Protein AF-A0A8H6SGD3-F1 (afdb_monomer_lite)

pLDDT: mean 76.63, std 15.46, range [36.97, 95.44]

Sequence (194 aa):
MSAATQRLQLLPWNEKLTLPYMRAHQPWTNLPEEYFLCSGQSPYLPDFVYGFPIRFAETDDPDHLLDHLKAMQKKIPHPDFSDPDKYGAVAAICAYIYSQVEIEGGIPEFVPTTVDADMDILSVVCIHSSHAAQSPEQPLWVQDVVEIAKEILGELGWTDVPEPKWYIGSSTLACKGNEDYNVPPVSGPPPYLY

Structure (mmCIF, N/CA/C/O backbone):
data_AF-A0A8H6SGD3-F1
#
_entry.id   AF-A0A8H6SGD3-F1
#
loop_
_atom_site.group_PDB
_atom_site.id
_atom_site.type_symbol
_atom_site.label_atom_id
_atom_site.label_alt_id
_atom_site.label_comp_id
_atom_site.label_asym_id
_atom_site.label_entity_id
_atom_site.label_seq_id
_atom_site.pdbx_PDB_ins_code
_atom_site.Cartn_x
_atom_site.Cartn_y
_atom_site.Cartn_z
_atom_site.occupancy
_atom_site.B_iso_or_equiv
_atom_site.auth_seq_id
_atom_site.auth_comp_id
_atom_site.auth_asym_id
_atom_site.auth_atom_id
_atom_site.pdbx_PDB_model_num
ATOM 1 N N . MET A 1 1 ? 40.570 -2.801 -13.740 1.00 43.06 1 MET A N 1
ATOM 2 C CA . MET A 1 1 ? 39.173 -3.000 -14.180 1.00 43.06 1 MET A CA 1
ATOM 3 C C . MET A 1 1 ? 38.535 -3.998 -13.236 1.00 43.06 1 MET A C 1
ATOM 5 O O . MET A 1 1 ? 39.057 -5.100 -13.133 1.00 43.06 1 MET A O 1
ATOM 9 N N . SER A 1 2 ? 37.520 -3.596 -12.468 1.00 40.19 2 SER A N 1
ATOM 10 C CA . SER A 1 2 ? 36.879 -4.503 -11.510 1.00 40.19 2 SER A CA 1
ATOM 11 C C . SER A 1 2 ? 35.904 -5.432 -12.240 1.00 40.19 2 SER A C 1
ATOM 13 O O . SER A 1 2 ? 35.368 -5.082 -13.293 1.00 40.19 2 SER A O 1
ATOM 15 N N . ALA A 1 3 ? 35.654 -6.613 -11.676 1.00 40.44 3 ALA A N 1
ATOM 16 C CA . ALA A 1 3 ? 34.687 -7.578 -12.202 1.00 40.44 3 ALA A CA 1
ATOM 17 C C . ALA A 1 3 ? 33.256 -7.004 -12.339 1.00 40.44 3 ALA A C 1
ATOM 19 O O . ALA A 1 3 ? 32.447 -7.550 -13.085 1.00 40.44 3 ALA A O 1
ATOM 20 N N . ALA A 1 4 ? 32.955 -5.878 -11.678 1.00 42.78 4 ALA A N 1
ATOM 21 C CA . ALA A 1 4 ? 31.686 -5.170 -11.817 1.00 42.78 4 ALA A CA 1
ATOM 22 C C . ALA A 1 4 ? 31.529 -4.508 -13.199 1.00 42.78 4 ALA A C 1
ATOM 24 O O . ALA A 1 4 ? 30.441 -4.517 -13.763 1.00 42.78 4 ALA A O 1
ATOM 25 N N . THR A 1 5 ? 32.616 -4.010 -13.803 1.00 41.19 5 THR A N 1
ATOM 26 C CA . THR A 1 5 ? 32.563 -3.350 -15.122 1.00 41.19 5 THR A CA 1
ATOM 27 C C . THR A 1 5 ? 32.344 -4.346 -16.269 1.00 41.19 5 THR A C 1
ATOM 29 O O . THR A 1 5 ? 31.780 -3.986 -17.295 1.00 41.19 5 THR A O 1
ATOM 32 N N . GLN A 1 6 ? 32.737 -5.613 -16.099 1.00 43.62 6 GLN A N 1
ATOM 33 C CA . GLN A 1 6 ? 32.551 -6.660 -17.115 1.00 43.62 6 GLN A CA 1
ATOM 34 C C . GLN A 1 6 ? 31.160 -7.314 -17.097 1.00 43.62 6 GLN A C 1
ATOM 36 O O . GLN A 1 6 ? 30.800 -7.973 -18.067 1.00 43.62 6 GLN A O 1
ATOM 41 N N . ARG A 1 7 ? 30.352 -7.113 -16.045 1.00 46.78 7 ARG A N 1
ATOM 42 C CA . ARG A 1 7 ? 28.959 -7.602 -15.992 1.00 46.78 7 ARG A CA 1
ATOM 43 C C . ARG A 1 7 ? 27.950 -6.684 -16.693 1.00 46.78 7 ARG A C 1
ATOM 45 O O . ARG A 1 7 ? 26.819 -7.096 -16.910 1.00 46.78 7 ARG A O 1
ATOM 52 N N . LEU A 1 8 ? 28.355 -5.475 -17.081 1.00 45.78 8 LEU A N 1
ATOM 53 C CA . LEU A 1 8 ? 27.456 -4.442 -17.612 1.00 45.78 8 LEU A CA 1
ATOM 54 C C . LEU A 1 8 ? 27.168 -4.538 -19.121 1.00 45.78 8 LEU A C 1
ATOM 56 O O . LEU A 1 8 ? 26.406 -3.730 -19.635 1.00 45.78 8 LEU A O 1
ATOM 60 N N . GLN A 1 9 ? 27.746 -5.499 -19.852 1.00 47.19 9 GLN A N 1
ATOM 61 C CA . GLN A 1 9 ? 27.566 -5.569 -21.312 1.00 47.19 9 GLN A CA 1
ATOM 62 C C . GLN A 1 9 ? 26.363 -6.389 -21.805 1.00 47.19 9 GLN A C 1
ATOM 64 O O . GLN A 1 9 ? 26.115 -6.374 -23.005 1.00 47.19 9 GLN A O 1
ATOM 69 N N . LEU A 1 10 ? 25.598 -7.073 -20.949 1.00 52.81 10 LEU A N 1
ATOM 70 C CA . LEU A 1 10 ? 24.471 -7.912 -21.390 1.00 52.81 10 LEU A CA 1
ATOM 71 C C . LEU A 1 10 ? 23.400 -8.065 -20.296 1.00 52.81 10 LEU A C 1
ATOM 73 O O . LEU A 1 10 ? 23.107 -9.185 -19.883 1.00 52.81 10 LEU A O 1
ATOM 77 N N . LEU A 1 11 ? 22.807 -6.973 -19.805 1.00 54.69 11 LEU A N 1
ATOM 78 C CA . LEU A 1 11 ? 21.494 -7.136 -19.175 1.00 54.69 11 LEU A CA 1
ATOM 79 C C . LEU A 1 11 ? 20.476 -7.295 -20.314 1.00 54.69 11 LEU A C 1
ATOM 81 O O . LEU A 1 11 ? 20.404 -6.415 -21.176 1.00 54.69 11 LEU A O 1
ATOM 85 N N . PRO A 1 12 ? 19.784 -8.445 -20.417 1.00 56.28 12 PRO A N 1
ATOM 86 C CA . PRO A 1 12 ? 18.814 -8.655 -21.477 1.00 56.28 12 PRO A CA 1
ATOM 87 C C . PRO A 1 12 ? 17.684 -7.633 -21.349 1.00 56.28 12 PRO A C 1
ATOM 89 O O . PRO A 1 12 ? 17.303 -7.240 -20.248 1.00 56.28 12 PRO A O 1
ATOM 92 N N . TRP A 1 13 ? 17.150 -7.225 -22.497 1.00 64.25 13 TRP A N 1
ATOM 93 C CA . TRP A 1 13 ? 15.901 -6.477 -22.577 1.00 64.25 13 TRP A CA 1
ATOM 94 C C . TRP A 1 13 ? 14.825 -7.138 -21.706 1.00 64.25 13 TRP A C 1
ATOM 96 O O . TRP A 1 13 ? 14.563 -8.332 -21.876 1.00 64.25 13 TRP A O 1
ATOM 106 N N . ASN A 1 14 ? 14.198 -6.380 -20.802 1.00 72.06 14 ASN A N 1
ATOM 107 C CA . ASN A 1 14 ? 13.180 -6.898 -19.899 1.00 72.06 14 ASN A CA 1
ATOM 108 C C . ASN A 1 14 ? 11.812 -6.286 -20.206 1.00 72.06 14 ASN A C 1
ATOM 110 O O . ASN A 1 14 ? 11.444 -5.218 -19.720 1.00 72.06 14 ASN A O 1
ATOM 114 N N . GLU A 1 15 ? 10.990 -7.009 -20.961 1.00 77.69 15 GLU A N 1
ATOM 115 C CA . GLU A 1 15 ? 9.622 -6.574 -21.274 1.00 77.69 15 GLU A CA 1
ATOM 116 C C . GLU A 1 15 ? 8.782 -6.231 -20.028 1.00 77.69 15 GLU A C 1
ATOM 118 O O . GLU A 1 15 ? 7.841 -5.439 -20.126 1.00 77.69 15 GLU A O 1
ATOM 123 N N . LYS A 1 16 ? 9.177 -6.736 -18.845 1.00 82.69 16 LYS A N 1
ATOM 124 C CA . LYS A 1 16 ? 8.528 -6.463 -17.559 1.00 82.69 16 LYS A CA 1
ATOM 125 C C . LYS A 1 16 ? 8.599 -5.009 -17.100 1.00 82.69 16 LYS A C 1
ATOM 127 O O . LYS A 1 16 ? 7.805 -4.629 -16.247 1.00 82.69 16 LYS A O 1
ATOM 132 N N . LEU A 1 17 ? 9.522 -4.216 -17.646 1.00 83.38 17 LEU A N 1
ATOM 133 C CA . LEU A 1 17 ? 9.675 -2.790 -17.340 1.00 83.38 17 LEU A CA 1
ATOM 134 C C . LEU A 1 17 ? 9.025 -1.881 -18.391 1.00 83.38 17 LEU A C 1
ATOM 136 O O . LEU A 1 17 ? 9.296 -0.687 -18.427 1.00 83.38 17 LEU A O 1
ATOM 140 N N . THR A 1 18 ? 8.144 -2.412 -19.240 1.00 87.25 18 THR A N 1
ATOM 141 C CA . THR A 1 18 ? 7.274 -1.576 -20.079 1.00 87.25 18 THR A CA 1
ATOM 142 C C . THR A 1 18 ? 5.978 -1.263 -19.334 1.00 87.25 18 THR A C 1
ATOM 144 O O . THR A 1 18 ? 5.399 -2.139 -18.692 1.00 87.25 18 THR A O 1
ATOM 147 N N . LEU A 1 19 ? 5.478 -0.028 -19.419 1.00 86.25 19 LEU A N 1
ATOM 148 C CA . LEU A 1 19 ? 4.242 0.381 -18.744 1.00 86.25 19 LEU A CA 1
ATOM 149 C C . LEU A 1 19 ? 3.029 -0.502 -19.091 1.00 86.25 19 LEU A C 1
ATOM 151 O O . LEU A 1 19 ? 2.295 -0.857 -18.168 1.00 86.25 19 LEU A O 1
ATOM 155 N N . PRO A 1 20 ? 2.814 -0.925 -20.355 1.00 88.38 20 PRO A N 1
ATOM 156 C CA . PRO A 1 20 ? 1.731 -1.848 -20.689 1.00 88.38 20 PRO A CA 1
ATOM 157 C C . PRO A 1 20 ? 1.874 -3.204 -19.996 1.00 88.38 20 PRO A C 1
ATOM 159 O O . PRO A 1 20 ? 0.892 -3.722 -19.467 1.00 88.38 20 PRO A O 1
ATOM 162 N N . TYR A 1 21 ? 3.089 -3.764 -19.956 1.00 88.81 21 TYR A N 1
ATOM 163 C CA . TYR A 1 21 ? 3.329 -5.007 -19.232 1.00 88.81 21 TYR A CA 1
ATOM 164 C C . TYR A 1 21 ? 3.073 -4.808 -17.741 1.00 88.81 21 TYR A C 1
ATOM 166 O O . TYR A 1 21 ? 2.391 -5.626 -17.128 1.00 88.81 21 TYR A O 1
ATOM 174 N N . MET A 1 22 ? 3.592 -3.721 -17.163 1.00 88.06 22 MET A N 1
ATOM 175 C CA . MET A 1 22 ? 3.436 -3.437 -15.745 1.00 88.06 22 MET A CA 1
ATOM 176 C C . MET A 1 22 ? 1.950 -3.367 -15.370 1.00 88.06 22 MET A C 1
ATOM 178 O O . MET A 1 22 ? 1.496 -4.086 -14.482 1.00 88.06 22 MET A O 1
ATOM 182 N N . ARG A 1 23 ? 1.156 -2.583 -16.105 1.00 87.00 23 ARG A N 1
ATOM 183 C CA . ARG A 1 23 ? -0.287 -2.466 -15.848 1.00 87.00 23 ARG A CA 1
ATOM 184 C C . ARG A 1 23 ? -1.014 -3.807 -15.920 1.00 87.00 23 ARG A C 1
ATOM 186 O O . ARG A 1 23 ? -1.861 -4.080 -15.080 1.00 87.00 23 ARG A O 1
ATOM 193 N N . ALA A 1 24 ? -0.654 -4.653 -16.884 1.00 86.56 24 ALA A N 1
ATOM 194 C CA . ALA A 1 24 ? -1.294 -5.950 -17.087 1.00 86.56 24 ALA A CA 1
ATOM 195 C C . ALA A 1 24 ? -0.918 -7.018 -16.040 1.00 86.56 24 ALA A C 1
ATOM 197 O O . ALA A 1 24 ? -1.605 -8.033 -15.950 1.00 86.56 24 ALA A O 1
ATOM 198 N N . HIS A 1 25 ? 0.167 -6.827 -15.281 1.00 88.12 25 HIS A N 1
ATOM 199 C CA . HIS A 1 25 ? 0.713 -7.860 -14.389 1.00 88.12 25 HIS A CA 1
ATOM 200 C C . HIS A 1 25 ? 0.809 -7.445 -12.915 1.00 88.12 25 HIS A C 1
ATOM 202 O O . HIS A 1 25 ? 1.240 -8.259 -12.097 1.00 88.12 25 HIS A O 1
ATOM 208 N N . GLN A 1 26 ? 0.414 -6.221 -12.555 1.00 87.25 26 GLN A N 1
ATOM 209 C CA . GLN A 1 26 ? 0.243 -5.851 -11.150 1.00 87.25 26 GLN A CA 1
ATOM 210 C C . GLN A 1 26 ? -0.974 -6.572 -10.534 1.00 87.25 26 GLN A C 1
ATOM 212 O O . GLN A 1 26 ? -1.974 -6.777 -11.222 1.00 87.25 26 GLN A O 1
ATOM 217 N N . PRO A 1 27 ? -0.943 -6.929 -9.238 1.00 90.62 27 PRO A N 1
ATOM 218 C CA . PRO A 1 27 ? 0.144 -6.691 -8.292 1.00 90.62 27 PRO A CA 1
ATOM 219 C C . PRO A 1 27 ? 1.229 -7.777 -8.309 1.00 90.62 27 PRO A C 1
ATOM 221 O O . PRO A 1 27 ? 0.949 -8.953 -8.541 1.00 90.62 27 PRO A O 1
ATOM 224 N N . TRP A 1 28 ? 2.465 -7.409 -7.963 1.00 89.75 28 TRP A N 1
ATOM 225 C CA . TRP A 1 28 ? 3.588 -8.351 -7.903 1.00 89.75 28 TRP A CA 1
ATOM 226 C C . TRP A 1 28 ? 3.894 -8.820 -6.493 1.00 89.75 28 TRP A C 1
ATOM 228 O O . TRP A 1 28 ? 3.872 -8.058 -5.532 1.00 89.75 28 TRP A O 1
ATOM 238 N N . THR A 1 29 ? 4.281 -10.088 -6.375 1.00 89.50 29 THR A N 1
ATOM 239 C CA . THR A 1 29 ? 4.890 -10.579 -5.132 1.00 89.50 29 THR A CA 1
ATOM 240 C C . THR A 1 29 ? 6.299 -10.017 -4.964 1.00 89.50 29 THR A C 1
ATOM 242 O O . THR A 1 29 ? 6.638 -9.555 -3.885 1.00 89.50 29 THR A O 1
ATOM 245 N N . ASN A 1 30 ? 7.081 -9.990 -6.044 1.00 86.88 30 ASN A N 1
ATOM 246 C CA . ASN A 1 30 ? 8.430 -9.434 -6.082 1.00 86.88 30 ASN A CA 1
ATOM 247 C C . ASN A 1 30 ? 8.574 -8.583 -7.343 1.00 86.88 30 ASN A C 1
ATOM 249 O O . ASN A 1 30 ? 8.081 -8.984 -8.402 1.00 86.88 30 ASN A O 1
ATOM 253 N N . LEU A 1 31 ? 9.264 -7.448 -7.243 1.00 85.19 31 LEU A N 1
ATOM 254 C CA . LEU A 1 31 ? 9.661 -6.694 -8.431 1.00 85.19 31 LEU A CA 1
ATOM 255 C C . LEU A 1 31 ? 10.691 -7.495 -9.252 1.00 85.19 31 LEU A C 1
ATOM 257 O O . LEU A 1 31 ? 11.426 -8.305 -8.681 1.00 85.19 31 LEU A O 1
ATOM 261 N N . PRO A 1 32 ? 10.759 -7.297 -10.582 1.00 79.81 32 PRO A N 1
ATOM 262 C CA . PRO A 1 32 ? 11.793 -7.915 -11.410 1.00 79.81 32 PRO A CA 1
ATOM 263 C C . PRO A 1 32 ? 13.193 -7.542 -10.903 1.00 79.81 32 PRO A C 1
ATOM 265 O O . PRO A 1 32 ? 13.437 -6.377 -10.606 1.00 79.81 32 PRO A O 1
ATOM 268 N N . GLU A 1 33 ? 14.129 -8.491 -10.825 1.00 76.88 33 GLU A N 1
ATOM 269 C CA . GLU A 1 33 ? 15.504 -8.223 -10.360 1.00 76.88 33 GLU A CA 1
ATOM 270 C C . GLU A 1 33 ? 16.181 -7.130 -11.205 1.00 76.88 33 GLU A C 1
ATOM 272 O O . GLU A 1 33 ? 16.912 -6.277 -10.699 1.00 76.88 33 GLU A O 1
ATOM 277 N N . GLU A 1 34 ? 15.858 -7.096 -12.497 1.00 74.12 34 GLU A N 1
ATOM 278 C CA . GLU A 1 34 ? 16.371 -6.122 -13.450 1.00 74.12 34 GLU A CA 1
ATOM 279 C C . GLU A 1 34 ? 15.950 -4.687 -13.118 1.00 74.12 34 GLU A C 1
ATOM 281 O O . GLU A 1 34 ? 16.683 -3.763 -13.460 1.00 74.12 34 GLU A O 1
ATOM 286 N N . TYR A 1 35 ? 14.827 -4.482 -12.415 1.00 78.31 35 TYR A N 1
ATOM 287 C CA . TYR A 1 35 ? 14.462 -3.164 -11.892 1.00 78.31 35 TYR A CA 1
ATOM 288 C C . TYR A 1 35 ? 15.592 -2.604 -11.016 1.00 78.31 35 TYR A C 1
ATOM 290 O O . TYR A 1 35 ? 16.025 -1.471 -11.208 1.00 78.31 35 TYR A O 1
ATOM 298 N N . PHE A 1 36 ? 16.126 -3.418 -10.102 1.00 75.19 36 PHE A N 1
ATOM 299 C CA . PHE A 1 36 ? 17.157 -3.005 -9.148 1.00 75.19 36 PHE A CA 1
ATOM 300 C C . PHE A 1 36 ? 18.545 -2.914 -9.783 1.00 75.19 36 PHE A C 1
ATOM 302 O O . PHE A 1 36 ? 19.328 -2.034 -9.440 1.00 75.19 36 PHE A O 1
ATOM 309 N N . LEU A 1 37 ? 18.861 -3.794 -10.738 1.00 70.12 37 LEU A N 1
ATOM 310 C CA . LEU A 1 37 ? 20.139 -3.743 -11.459 1.00 70.12 37 LEU A CA 1
ATOM 311 C C . LEU A 1 37 ? 20.257 -2.487 -12.340 1.00 70.12 37 LEU A C 1
ATOM 313 O O . LEU A 1 37 ? 21.352 -1.943 -12.518 1.00 70.12 37 LEU A O 1
ATOM 317 N N . CYS A 1 38 ? 19.125 -2.023 -12.872 1.00 65.19 38 CYS A N 1
ATOM 318 C CA . CYS A 1 38 ? 19.034 -0.862 -13.748 1.00 65.19 38 CYS A CA 1
ATOM 319 C C . CYS A 1 38 ? 18.704 0.443 -13.000 1.00 65.19 38 CYS A C 1
ATOM 321 O O . CYS A 1 38 ? 18.923 1.521 -13.558 1.00 65.19 38 CYS A O 1
ATOM 323 N N . SER A 1 39 ? 18.229 0.375 -11.748 1.00 64.81 39 SER A N 1
ATOM 324 C CA . SER A 1 39 ? 17.756 1.542 -10.992 1.00 64.81 39 SER A CA 1
ATOM 325 C C . SER A 1 39 ? 18.816 2.635 -10.849 1.00 64.81 39 SER A C 1
ATOM 327 O O . SER A 1 39 ? 18.603 3.782 -11.229 1.00 64.81 39 SER A O 1
ATOM 329 N N . GLY A 1 40 ? 20.025 2.274 -10.425 1.00 59.91 40 GLY A N 1
ATOM 330 C CA . GLY A 1 40 ? 21.130 3.227 -10.282 1.00 59.91 40 GLY A CA 1
ATOM 331 C C . GLY A 1 40 ? 21.646 3.841 -11.593 1.00 59.91 40 GLY A C 1
ATOM 332 O O . GLY A 1 40 ? 22.550 4.673 -11.551 1.00 59.91 40 GLY A O 1
ATOM 333 N N . GLN A 1 41 ? 21.129 3.419 -12.751 1.00 59.69 41 GLN A N 1
ATOM 334 C CA . GLN A 1 41 ? 21.600 3.826 -14.079 1.00 59.69 41 GLN A CA 1
ATOM 335 C C . GLN A 1 41 ? 20.557 4.629 -14.867 1.00 59.69 41 GLN A C 1
ATOM 337 O O . GLN A 1 41 ? 20.927 5.312 -15.823 1.00 59.69 41 GLN A O 1
ATOM 342 N N . SER A 1 42 ? 19.277 4.576 -14.478 1.00 63.00 42 SER A N 1
ATOM 343 C CA . SER A 1 42 ? 18.218 5.352 -15.123 1.00 63.00 42 SER A CA 1
ATOM 344 C C . SER A 1 42 ? 17.899 6.618 -14.324 1.00 63.00 42 SER A C 1
ATOM 346 O O . SER A 1 42 ? 17.585 6.525 -13.138 1.00 63.00 42 SER A O 1
ATOM 348 N N . PRO A 1 43 ? 17.884 7.803 -14.956 1.00 62.22 43 PRO A N 1
ATOM 349 C CA . PRO A 1 43 ? 17.343 9.007 -14.329 1.00 62.22 43 PRO A CA 1
ATOM 350 C C . PRO A 1 43 ? 15.807 8.990 -14.214 1.00 62.22 43 PRO A C 1
ATOM 352 O O . PRO A 1 43 ? 15.249 9.834 -13.519 1.00 62.22 43 PRO A O 1
ATOM 355 N N . TYR A 1 44 ? 15.126 8.050 -14.881 1.00 69.75 44 TYR A N 1
ATOM 356 C CA . TYR A 1 44 ? 13.666 7.944 -14.928 1.00 69.75 44 TYR A CA 1
ATOM 357 C C . TYR A 1 44 ? 13.250 6.488 -14.713 1.00 69.75 44 TYR A C 1
ATOM 359 O O . TYR A 1 44 ? 13.134 5.713 -15.662 1.00 69.75 44 TYR A O 1
ATOM 367 N N . LEU A 1 45 ? 13.088 6.092 -13.453 1.00 77.81 45 LEU A N 1
ATOM 368 C CA . LEU A 1 45 ? 12.626 4.754 -13.092 1.00 77.81 45 LEU A CA 1
ATOM 369 C C . LEU A 1 45 ? 11.132 4.722 -12.807 1.00 77.81 45 LEU A C 1
ATOM 371 O O . LEU A 1 45 ? 10.590 5.724 -12.337 1.00 77.81 45 LEU A O 1
ATOM 375 N N . PRO A 1 46 ? 10.497 3.558 -13.007 1.00 83.56 46 PRO A N 1
ATOM 376 C CA . PRO A 1 46 ? 9.158 3.340 -12.520 1.00 83.56 46 PRO A CA 1
ATOM 377 C C . PRO A 1 46 ? 9.180 3.265 -10.990 1.00 83.56 46 PRO A C 1
ATOM 379 O O . PRO A 1 46 ? 9.990 2.579 -10.372 1.00 83.56 46 PRO A O 1
ATOM 382 N N . ASP A 1 47 ? 8.270 3.999 -10.387 1.00 85.06 47 ASP A N 1
ATOM 383 C CA . ASP A 1 47 ? 7.956 3.975 -8.973 1.00 85.06 47 ASP A CA 1
ATOM 384 C C . ASP A 1 47 ? 7.008 2.813 -8.685 1.00 85.06 47 ASP A C 1
ATOM 386 O O . ASP A 1 47 ? 6.020 2.597 -9.396 1.00 85.06 47 ASP A O 1
ATOM 390 N N . PHE A 1 48 ? 7.297 2.083 -7.617 1.00 88.19 48 PHE A N 1
ATOM 391 C CA . PHE A 1 48 ? 6.433 1.042 -7.093 1.00 88.19 48 PHE A CA 1
ATOM 392 C C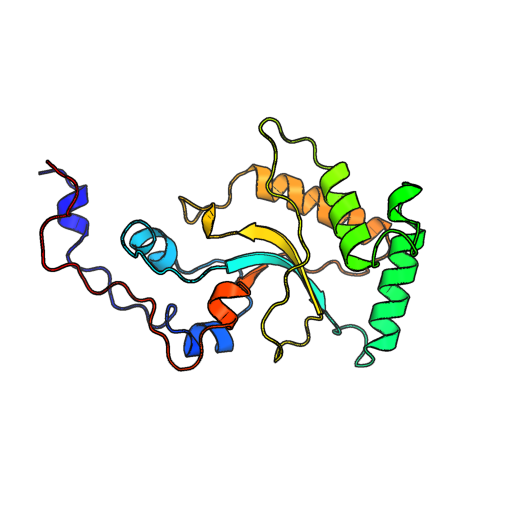 . PHE A 1 48 ? 6.241 1.233 -5.599 1.00 88.19 48 PHE A C 1
ATOM 394 O O . PHE A 1 48 ? 7.174 1.568 -4.869 1.00 88.19 48 PHE A O 1
ATOM 401 N N . VAL A 1 49 ? 5.039 0.918 -5.136 1.00 88.75 49 VAL A N 1
ATOM 402 C CA . VAL A 1 49 ? 4.675 0.934 -3.721 1.00 88.75 49 VAL A CA 1
ATOM 403 C C . VAL A 1 49 ? 4.397 -0.484 -3.247 1.00 88.75 49 VAL A C 1
ATOM 405 O O . VAL A 1 49 ? 3.716 -1.258 -3.917 1.00 88.75 49 VAL A O 1
ATOM 408 N N . TYR A 1 50 ? 4.938 -0.836 -2.090 1.00 89.56 50 TYR A N 1
ATOM 409 C CA . TYR A 1 50 ? 4.710 -2.099 -1.408 1.00 89.56 50 TYR A CA 1
ATOM 410 C C . TYR A 1 50 ? 3.762 -1.879 -0.239 1.00 89.56 50 TYR A C 1
ATOM 412 O O . TYR A 1 50 ? 4.014 -1.018 0.607 1.00 89.56 50 TYR A O 1
ATOM 420 N N . GLY A 1 51 ? 2.681 -2.651 -0.167 1.00 90.00 51 GLY A N 1
ATOM 421 C CA . GLY A 1 51 ? 1.705 -2.470 0.898 1.00 90.00 51 GLY A CA 1
ATOM 422 C C . GLY A 1 51 ? 0.463 -3.341 0.794 1.00 90.00 51 GLY A C 1
ATOM 423 O O . GLY A 1 51 ? 0.351 -4.202 -0.085 1.00 90.00 51 GLY A O 1
ATOM 424 N N . PHE A 1 52 ? -0.478 -3.097 1.706 1.00 89.75 52 PHE A N 1
ATOM 425 C CA . PHE A 1 52 ? -1.755 -3.809 1.765 1.00 89.75 52 PHE A CA 1
ATOM 426 C C . PHE A 1 52 ? -2.782 -3.153 0.845 1.00 89.75 52 PHE A C 1
ATOM 428 O O . PHE A 1 52 ? -3.037 -1.953 0.986 1.00 89.75 52 PHE A O 1
ATOM 435 N N . PRO A 1 53 ? -3.401 -3.902 -0.081 1.00 87.81 53 PRO A N 1
ATOM 436 C CA . PRO A 1 53 ? -4.485 -3.363 -0.880 1.00 87.81 53 PRO A CA 1
ATOM 437 C C . PRO A 1 53 ? -5.767 -3.256 -0.054 1.00 87.81 53 PRO A C 1
ATOM 439 O O . PRO A 1 53 ? -6.229 -4.233 0.530 1.00 87.81 53 PRO A O 1
ATOM 442 N N . ILE A 1 54 ? -6.395 -2.090 -0.101 1.00 82.75 54 ILE A N 1
ATOM 443 C CA . ILE A 1 54 ? -7.778 -1.891 0.311 1.00 82.75 54 ILE A CA 1
ATOM 444 C C . ILE A 1 54 ? -8.643 -2.184 -0.909 1.00 82.75 54 ILE A C 1
ATOM 446 O O . ILE A 1 54 ? -8.766 -1.350 -1.805 1.00 82.75 54 ILE A O 1
ATOM 450 N N . ARG A 1 55 ? -9.166 -3.409 -0.985 1.00 76.56 55 ARG A N 1
ATOM 451 C CA . ARG A 1 55 ? -9.935 -3.901 -2.136 1.00 76.56 55 ARG A CA 1
ATOM 452 C C . ARG A 1 55 ? -11.430 -3.726 -1.928 1.00 76.56 55 ARG A C 1
ATOM 454 O O . ARG A 1 55 ? -11.903 -3.827 -0.804 1.00 76.56 55 ARG A O 1
ATOM 461 N N . PHE A 1 56 ? -12.167 -3.620 -3.028 1.00 64.81 56 PHE A N 1
ATOM 462 C CA . PHE A 1 56 ? -13.622 -3.812 -3.035 1.00 64.81 56 PHE A CA 1
ATOM 463 C C . PHE A 1 56 ? -14.018 -5.300 -2.929 1.00 64.81 56 PHE A C 1
ATOM 465 O O . PHE A 1 56 ? -15.191 -5.628 -2.903 1.00 64.81 56 PHE A O 1
ATOM 472 N N . ALA A 1 57 ? -13.055 -6.224 -2.839 1.00 52.94 57 ALA A N 1
ATOM 473 C CA . ALA A 1 57 ? -13.244 -7.654 -3.113 1.00 52.94 57 ALA A CA 1
ATOM 474 C C . ALA A 1 57 ? -14.108 -8.461 -2.114 1.00 52.94 57 ALA A C 1
ATOM 476 O O . ALA A 1 57 ? -14.238 -9.669 -2.293 1.00 52.94 57 ALA A O 1
ATOM 477 N N . GLU A 1 58 ? -14.719 -7.835 -1.107 1.00 52.00 58 GLU A N 1
ATOM 478 C CA . GLU A 1 58 ? -15.781 -8.474 -0.310 1.00 52.00 58 GLU A CA 1
ATOM 479 C C . GLU A 1 58 ? -17.190 -8.030 -0.724 1.00 52.00 58 GLU A C 1
ATOM 481 O O . GLU A 1 58 ? -18.162 -8.724 -0.426 1.00 52.00 58 GLU A O 1
ATOM 486 N N . THR A 1 59 ? -17.314 -6.924 -1.464 1.00 54.75 59 THR A N 1
ATOM 487 C CA . THR A 1 59 ? -18.588 -6.380 -1.934 1.00 54.75 59 THR A CA 1
ATOM 488 C C . THR A 1 59 ? -18.404 -5.576 -3.217 1.00 54.75 59 THR A C 1
ATOM 490 O O . THR A 1 59 ? -17.731 -4.549 -3.196 1.00 54.75 59 THR A O 1
ATOM 493 N N . ASP A 1 60 ? -19.129 -5.933 -4.286 1.00 62.47 60 ASP A N 1
ATOM 494 C CA . ASP A 1 60 ? -19.297 -5.124 -5.518 1.00 62.47 60 ASP A CA 1
ATOM 495 C C . ASP A 1 60 ? -19.930 -3.728 -5.259 1.00 62.47 60 ASP A C 1
ATOM 497 O O . ASP A 1 60 ? -20.317 -3.014 -6.184 1.00 62.47 60 ASP A O 1
ATOM 501 N N . ASP A 1 61 ? -20.069 -3.349 -3.987 1.00 73.06 61 ASP A N 1
ATOM 502 C CA . ASP A 1 61 ? -20.655 -2.126 -3.478 1.00 73.06 61 ASP A CA 1
ATOM 503 C C . ASP A 1 61 ? -19.578 -1.265 -2.779 1.00 73.06 61 ASP A C 1
ATOM 505 O O . ASP A 1 61 ? -19.146 -1.577 -1.659 1.00 73.06 61 ASP A O 1
ATOM 509 N N . PRO A 1 62 ? -19.137 -0.165 -3.418 1.00 74.19 62 PRO A N 1
ATOM 510 C CA . PRO A 1 62 ? -18.231 0.812 -2.821 1.00 74.19 62 PRO A CA 1
ATOM 511 C C . PRO A 1 62 ? -18.729 1.409 -1.499 1.00 74.19 62 PRO A C 1
ATOM 513 O O . PRO A 1 62 ? -17.905 1.738 -0.640 1.00 74.19 62 PRO A O 1
ATOM 516 N N . ASP A 1 63 ? -20.048 1.539 -1.311 1.00 79.50 63 ASP A N 1
ATOM 517 C CA . ASP A 1 63 ? -20.618 2.104 -0.086 1.00 79.50 63 ASP A CA 1
ATOM 518 C C . ASP A 1 63 ? -20.414 1.148 1.096 1.00 79.50 63 ASP A C 1
ATOM 520 O O . ASP A 1 63 ? -20.069 1.582 2.199 1.00 79.50 63 ASP A O 1
ATOM 524 N N . HIS A 1 64 ? -20.512 -0.162 0.856 1.00 82.75 64 HIS A N 1
ATOM 525 C CA . HIS A 1 64 ? -20.263 -1.172 1.881 1.00 82.75 64 HIS A CA 1
ATOM 526 C C . HIS A 1 64 ? -18.794 -1.191 2.334 1.00 82.75 64 HIS A C 1
ATOM 528 O O . HIS A 1 64 ? -18.525 -1.211 3.538 1.00 82.75 64 HIS A O 1
ATOM 534 N N . LEU A 1 65 ? -17.835 -1.105 1.401 1.00 83.12 65 LEU A N 1
ATOM 535 C CA . LEU A 1 65 ? -16.413 -0.977 1.752 1.00 83.12 65 LEU A CA 1
ATOM 536 C C . LEU A 1 65 ? -16.167 0.280 2.598 1.00 83.12 65 LEU A C 1
ATOM 538 O O . LEU A 1 65 ? -15.445 0.238 3.596 1.00 83.12 65 LEU A O 1
ATOM 542 N N . LEU A 1 66 ? -16.770 1.407 2.220 1.00 84.69 66 LEU A N 1
ATOM 543 C CA . LEU A 1 66 ? -16.619 2.655 2.958 1.00 84.69 66 LEU A CA 1
ATOM 544 C C . LEU A 1 66 ? -17.187 2.551 4.381 1.00 84.69 66 LEU A C 1
ATOM 546 O O . LEU A 1 66 ? -16.571 3.046 5.329 1.00 84.69 66 LEU A O 1
ATOM 550 N N . ASP A 1 67 ? -18.340 1.909 4.551 1.00 88.00 67 ASP A N 1
ATOM 551 C CA . ASP A 1 67 ? -18.945 1.695 5.864 1.00 88.00 67 ASP A CA 1
ATOM 552 C C . ASP A 1 67 ? -18.135 0.724 6.730 1.00 88.00 67 ASP A C 1
ATOM 554 O O . ASP A 1 67 ? -17.963 0.976 7.929 1.00 88.00 67 ASP A O 1
ATOM 558 N N . HIS A 1 68 ? -17.541 -0.311 6.129 1.00 87.88 68 HIS A N 1
ATOM 559 C CA . HIS A 1 68 ? -16.579 -1.189 6.799 1.00 87.88 68 HIS A CA 1
ATOM 560 C C . HIS A 1 68 ? -15.370 -0.397 7.300 1.00 87.88 68 HIS A C 1
ATOM 562 O O . HIS A 1 68 ? -15.025 -0.470 8.481 1.00 87.88 68 HIS A O 1
ATOM 568 N N . LEU A 1 69 ? -14.755 0.423 6.444 1.00 89.56 69 LEU A N 1
ATOM 569 C CA . LEU A 1 69 ? -13.596 1.244 6.809 1.00 89.56 69 LEU A CA 1
ATOM 570 C C . LEU A 1 69 ? -13.927 2.238 7.932 1.00 89.56 69 LEU A C 1
ATOM 572 O O . LEU A 1 69 ? -13.140 2.405 8.863 1.00 89.56 69 LEU A O 1
ATOM 576 N N . LYS A 1 70 ? -15.111 2.863 7.910 1.00 91.31 70 LYS A N 1
ATOM 577 C CA . LYS A 1 70 ? -15.582 3.715 9.019 1.00 91.31 70 LYS A CA 1
ATOM 578 C C . LYS A 1 70 ? -15.783 2.918 10.309 1.00 91.31 70 LYS A C 1
ATOM 580 O O . LYS A 1 70 ? -15.505 3.427 11.395 1.00 91.31 70 LYS A O 1
ATOM 585 N N . ALA A 1 71 ? -16.289 1.688 10.223 1.00 92.06 71 ALA A N 1
ATOM 586 C CA . ALA A 1 71 ? -16.443 0.818 11.386 1.00 92.06 71 ALA A CA 1
ATOM 587 C C . ALA A 1 71 ? -15.082 0.412 11.974 1.00 92.06 71 ALA A C 1
ATOM 589 O O . ALA A 1 71 ? -14.934 0.405 13.196 1.00 92.06 71 ALA A O 1
ATOM 590 N N . MET A 1 72 ? -14.085 0.149 11.125 1.00 92.81 72 MET A N 1
ATOM 591 C CA . MET A 1 72 ? -12.697 -0.057 11.543 1.00 92.81 72 MET A CA 1
ATOM 592 C C . MET A 1 72 ? -12.125 1.183 12.231 1.00 92.81 72 MET A C 1
ATOM 594 O O . MET A 1 72 ? -11.610 1.073 13.338 1.00 92.81 72 MET A O 1
ATOM 598 N N . GLN A 1 73 ? -12.273 2.371 11.631 1.00 94.56 73 GLN A N 1
ATOM 599 C CA . GLN A 1 73 ? -11.792 3.630 12.212 1.00 94.56 73 GLN A CA 1
ATOM 600 C C . GLN A 1 73 ? -12.319 3.836 13.640 1.00 94.56 73 GLN A C 1
ATOM 602 O O . GLN A 1 73 ? -11.558 4.166 14.545 1.00 94.56 73 GLN A O 1
ATOM 607 N N . LYS A 1 74 ? -13.610 3.573 13.874 1.00 94.44 74 LYS A N 1
ATOM 608 C CA . LYS A 1 74 ? -14.232 3.703 15.204 1.00 94.44 74 LYS A CA 1
ATOM 609 C C . LYS A 1 74 ? -13.661 2.759 16.263 1.00 94.44 74 LYS A C 1
ATOM 611 O O . LYS A 1 74 ? -13.848 3.017 17.449 1.00 94.44 74 LYS A O 1
ATOM 616 N N . LYS A 1 75 ? -13.017 1.662 15.861 1.00 94.94 75 LYS A N 1
ATOM 617 C CA . LYS A 1 75 ? -12.373 0.712 16.778 1.00 94.94 75 LYS A CA 1
ATOM 618 C C . LYS A 1 75 ? -10.938 1.100 17.125 1.00 94.94 75 LYS A C 1
ATOM 620 O O . LYS A 1 75 ? -10.382 0.499 18.038 1.00 94.94 75 LYS A O 1
ATOM 625 N N . ILE A 1 76 ? -10.347 2.079 16.435 1.00 95.44 76 ILE A N 1
ATOM 626 C CA . ILE A 1 76 ? -8.983 2.525 16.722 1.00 95.44 76 ILE A CA 1
ATOM 627 C C . ILE A 1 76 ? -8.929 3.061 18.164 1.00 95.44 76 ILE A C 1
ATOM 629 O O . ILE A 1 76 ? -9.640 4.020 18.478 1.00 95.44 76 ILE A O 1
ATOM 633 N N . PRO A 1 77 ? -8.074 2.508 19.047 1.00 93.31 77 PRO A N 1
ATOM 634 C CA . PRO A 1 77 ? -7.972 2.915 20.449 1.00 93.31 77 PRO A CA 1
ATOM 635 C C . PRO A 1 77 ? -7.155 4.210 20.619 1.00 93.31 77 PRO A C 1
ATOM 637 O O . PRO A 1 77 ? -6.369 4.353 21.552 1.00 93.31 77 PRO A O 1
ATOM 640 N N . HIS A 1 78 ? -7.336 5.171 19.711 1.00 91.94 78 HIS A N 1
ATOM 641 C CA . HIS A 1 78 ? -6.706 6.484 19.750 1.00 91.94 78 HIS A CA 1
ATOM 642 C C . HIS A 1 78 ? -7.752 7.559 19.405 1.00 91.94 78 HIS A C 1
ATOM 644 O O . HIS A 1 78 ? -8.326 7.523 18.310 1.00 91.94 78 HIS A O 1
ATOM 650 N N . PRO A 1 79 ? -8.026 8.523 20.304 1.00 89.94 79 PRO A N 1
ATOM 651 C CA . PRO A 1 79 ? -9.124 9.475 20.135 1.00 89.94 79 PRO A CA 1
ATOM 652 C C . PRO A 1 79 ? -8.951 10.373 18.907 1.00 89.94 79 PRO A C 1
ATOM 654 O O . PRO A 1 79 ? -9.940 10.732 18.283 1.00 89.94 79 PRO A O 1
ATOM 657 N N . ASP A 1 80 ? -7.716 10.696 18.512 1.00 89.56 80 ASP A N 1
ATOM 658 C CA . ASP A 1 80 ? -7.501 11.512 17.311 1.00 89.56 80 ASP A CA 1
ATOM 659 C C . ASP A 1 80 ? -7.749 10.746 16.010 1.00 89.56 80 ASP A C 1
ATOM 661 O O . ASP A 1 80 ? -8.215 11.341 15.046 1.00 89.56 80 ASP A O 1
ATOM 665 N N . PHE A 1 81 ? -7.460 9.442 15.970 1.00 91.62 81 PHE A N 1
ATOM 666 C CA . PHE A 1 81 ? -7.602 8.637 14.750 1.00 91.62 81 PHE A CA 1
ATOM 667 C C . PHE A 1 81 ? -9.020 8.077 14.599 1.00 91.62 81 PHE A C 1
ATOM 669 O O . PHE A 1 81 ? -9.522 7.939 13.486 1.00 91.62 81 PHE A O 1
ATOM 676 N N . SER A 1 82 ? -9.700 7.807 15.715 1.00 93.31 82 SER A N 1
ATOM 677 C CA . SER A 1 82 ? -11.107 7.388 15.717 1.00 93.31 82 SER A CA 1
ATOM 678 C C . SER A 1 82 ? -12.090 8.515 15.370 1.00 93.31 82 SER A C 1
ATOM 680 O O . SER A 1 82 ? -13.254 8.227 15.088 1.00 93.31 82 SER A O 1
ATOM 682 N N . ASP A 1 83 ? -11.636 9.773 15.357 1.00 90.62 83 ASP A N 1
ATOM 683 C CA . ASP A 1 83 ? -12.438 10.946 15.011 1.00 90.62 83 ASP A CA 1
ATOM 684 C C . ASP A 1 83 ? -12.577 11.112 13.478 1.00 90.62 83 ASP A C 1
ATOM 686 O O . ASP A 1 83 ? -11.595 11.446 12.798 1.00 90.62 83 ASP A O 1
ATOM 690 N N . PRO A 1 84 ? -13.783 10.908 12.908 1.00 88.38 84 PRO A N 1
ATOM 691 C CA . PRO A 1 84 ? -14.010 11.033 11.471 1.00 88.38 84 PRO A CA 1
ATOM 692 C C . PRO A 1 84 ? -13.905 12.477 10.957 1.00 88.38 84 PRO A C 1
ATOM 694 O O . PRO A 1 84 ? -13.730 12.667 9.755 1.00 88.38 84 PRO A O 1
ATOM 697 N N . ASP A 1 85 ? -13.992 13.488 11.830 1.00 89.06 85 ASP A N 1
ATOM 698 C CA . ASP A 1 85 ? -13.867 14.894 11.432 1.00 89.06 85 ASP A CA 1
ATOM 699 C C . ASP A 1 85 ? -12.396 15.305 11.243 1.00 89.06 85 ASP A C 1
ATOM 701 O O . ASP A 1 85 ? -12.103 16.289 10.558 1.00 89.06 85 ASP A O 1
ATOM 705 N N . LYS A 1 86 ? -11.455 14.547 11.827 1.00 85.81 86 LYS A N 1
ATOM 706 C CA . LYS A 1 86 ? -10.007 14.786 11.709 1.00 85.81 86 LYS A CA 1
ATOM 707 C C . LYS A 1 86 ? -9.367 14.011 10.567 1.00 85.81 86 LYS A C 1
ATOM 709 O O . LYS A 1 86 ? -8.511 14.551 9.869 1.00 85.81 86 LYS A O 1
ATOM 714 N N . TYR A 1 87 ? -9.766 12.755 10.384 1.00 84.62 87 TYR A N 1
ATOM 715 C CA . TYR A 1 87 ? -9.178 11.862 9.391 1.00 84.62 87 TYR A CA 1
ATOM 716 C C . TYR A 1 87 ? -10.257 11.131 8.602 1.00 84.62 87 TYR A C 1
ATOM 718 O O . TYR A 1 87 ? -11.211 10.594 9.164 1.00 84.62 87 TYR A O 1
ATOM 726 N N . GLY A 1 88 ? -10.039 11.004 7.292 1.00 87.38 88 GLY A N 1
ATOM 727 C CA . GLY A 1 88 ? -10.727 9.978 6.514 1.00 87.38 88 GLY A CA 1
ATOM 728 C C . GLY A 1 88 ? -10.323 8.580 6.997 1.00 87.38 88 GLY A C 1
ATOM 729 O O . GLY A 1 88 ? -9.170 8.371 7.373 1.00 87.38 88 GLY A O 1
ATOM 730 N N . ALA A 1 89 ? -11.248 7.617 6.948 1.00 89.31 89 ALA A N 1
ATOM 731 C CA . ALA A 1 89 ? -11.069 6.283 7.531 1.00 89.31 89 ALA A CA 1
ATOM 732 C C . ALA A 1 89 ? -9.759 5.585 7.124 1.00 89.31 89 ALA A C 1
ATOM 734 O O . ALA A 1 89 ? -9.040 5.074 7.977 1.00 89.31 89 ALA A O 1
ATOM 735 N N . VAL A 1 90 ? -9.402 5.622 5.836 1.00 87.81 90 VAL A N 1
ATOM 736 C CA . VAL A 1 90 ? -8.145 5.036 5.345 1.00 87.81 90 VAL A CA 1
ATOM 737 C C . VAL A 1 90 ? -6.924 5.737 5.950 1.00 87.81 90 VAL A C 1
ATOM 739 O O . VAL A 1 90 ? -6.015 5.074 6.442 1.00 87.81 90 VAL A O 1
ATOM 742 N N . ALA A 1 91 ? -6.908 7.072 5.949 1.00 88.12 91 ALA A N 1
ATOM 743 C CA . ALA A 1 91 ? -5.802 7.849 6.504 1.00 88.12 91 ALA A CA 1
ATOM 744 C C . ALA A 1 91 ? -5.645 7.615 8.016 1.00 88.12 91 ALA A C 1
ATOM 746 O O . ALA A 1 91 ? -4.522 7.514 8.499 1.00 88.12 91 ALA A O 1
ATOM 747 N N . ALA A 1 92 ? -6.755 7.466 8.745 1.00 91.00 92 ALA A N 1
ATOM 748 C CA . ALA A 1 92 ? -6.747 7.137 10.166 1.00 91.00 92 ALA A CA 1
ATOM 749 C C . ALA A 1 92 ? -6.112 5.768 10.447 1.00 91.00 92 ALA A C 1
ATOM 751 O O . ALA A 1 92 ? -5.291 5.647 11.353 1.00 91.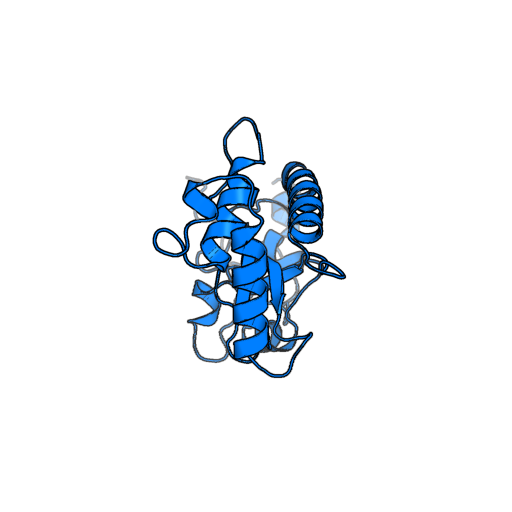00 92 ALA A O 1
ATOM 752 N N . ILE A 1 93 ? -6.467 4.748 9.657 1.00 90.25 93 ILE A N 1
ATOM 753 C CA . ILE A 1 93 ? -5.898 3.399 9.777 1.00 90.25 93 ILE A CA 1
ATOM 754 C C . ILE A 1 93 ? -4.390 3.436 9.495 1.00 90.25 93 ILE A C 1
ATOM 756 O O . ILE A 1 93 ? -3.615 2.917 10.296 1.00 90.25 93 ILE A O 1
ATOM 760 N N . CYS A 1 94 ? -3.957 4.098 8.414 1.00 88.75 94 CYS A N 1
ATOM 761 C CA . CYS A 1 94 ? -2.532 4.250 8.097 1.00 88.75 94 CYS A CA 1
ATOM 762 C C . CYS A 1 94 ? -1.764 4.975 9.213 1.00 88.75 94 CYS A C 1
ATOM 764 O O . CYS A 1 94 ? -0.702 4.514 9.631 1.00 88.75 94 CYS A O 1
ATOM 766 N N . ALA A 1 95 ? -2.308 6.087 9.718 1.00 87.62 95 ALA A N 1
ATOM 767 C CA . ALA A 1 95 ? -1.690 6.871 10.784 1.00 87.62 95 ALA A CA 1
ATOM 768 C C . ALA A 1 95 ? -1.581 6.077 12.092 1.00 87.62 95 ALA A C 1
ATOM 770 O O . ALA A 1 95 ? -0.570 6.173 12.787 1.00 87.62 95 ALA A O 1
ATOM 771 N N . TYR A 1 96 ? -2.590 5.262 12.406 1.00 91.19 96 TYR A N 1
ATOM 772 C CA . TYR A 1 96 ? -2.553 4.399 13.578 1.00 91.19 96 TYR A CA 1
ATOM 773 C C . TYR A 1 96 ? -1.502 3.296 13.448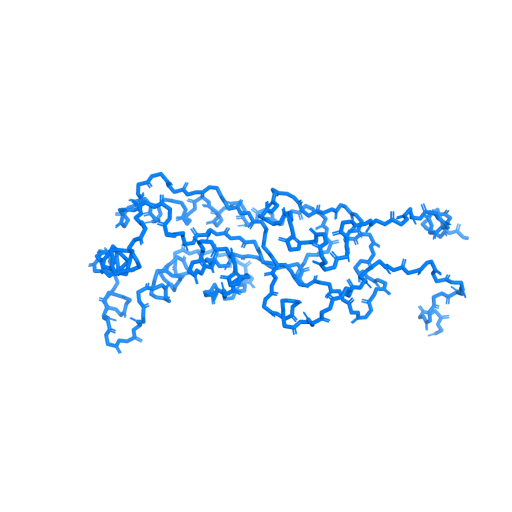 1.00 91.19 96 TYR A C 1
ATOM 775 O O . TYR A 1 96 ? -0.720 3.113 14.374 1.00 91.19 96 TYR A O 1
ATOM 783 N N . ILE A 1 97 ? -1.416 2.621 12.295 1.00 89.25 97 ILE A N 1
ATOM 784 C CA . ILE A 1 97 ? -0.353 1.636 12.036 1.00 89.25 97 ILE A CA 1
ATOM 785 C C . ILE A 1 97 ? 1.020 2.296 12.199 1.00 89.25 97 ILE A C 1
ATOM 787 O O . ILE A 1 97 ? 1.838 1.793 12.962 1.00 89.25 97 ILE A O 1
ATOM 791 N N . TYR A 1 98 ? 1.253 3.458 11.573 1.00 86.06 98 TYR A N 1
ATOM 792 C CA . TYR A 1 98 ? 2.506 4.212 11.729 1.00 86.06 98 TYR A CA 1
ATOM 793 C C . TYR A 1 98 ? 2.821 4.501 13.200 1.00 86.06 98 TYR A C 1
ATOM 795 O O . TYR A 1 98 ? 3.960 4.346 13.626 1.00 86.06 98 TYR A O 1
ATOM 803 N N . SER A 1 99 ? 1.817 4.892 13.991 1.00 87.56 99 SER A N 1
ATOM 804 C CA . SER A 1 99 ? 2.018 5.231 15.401 1.00 87.56 99 SER A CA 1
ATOM 805 C C . SER A 1 99 ? 2.344 4.025 16.286 1.00 87.56 99 SER A C 1
ATOM 807 O O . SER A 1 99 ? 2.772 4.235 17.416 1.00 87.56 99 SER A O 1
ATOM 809 N N . GLN A 1 100 ? 2.076 2.796 15.832 1.00 88.31 100 GLN A N 1
ATOM 810 C CA . GLN A 1 100 ? 2.430 1.568 16.555 1.00 88.31 100 GLN A CA 1
ATOM 811 C C . GLN A 1 100 ? 3.817 1.038 16.177 1.00 88.31 100 GLN A C 1
ATOM 813 O O . GLN A 1 100 ? 4.329 0.133 16.830 1.00 88.31 100 GLN A O 1
ATOM 818 N N . VAL A 1 101 ? 4.434 1.574 15.123 1.00 83.62 101 VAL A N 1
ATOM 819 C CA . VAL A 1 101 ? 5.731 1.105 14.649 1.00 83.62 101 VAL A CA 1
ATOM 820 C C . VAL A 1 101 ? 6.848 1.924 15.296 1.00 83.62 101 VAL A C 1
ATOM 822 O O . VAL A 1 101 ? 7.079 3.083 14.954 1.00 83.62 101 VAL A O 1
ATOM 825 N N . GLU A 1 102 ? 7.597 1.294 16.200 1.00 71.81 102 GLU A N 1
ATOM 826 C CA . GLU A 1 102 ? 8.804 1.866 16.802 1.00 71.81 102 GLU A CA 1
ATOM 827 C C . GLU A 1 102 ? 10.058 1.360 16.072 1.00 71.81 102 GLU A C 1
ATOM 829 O O . GLU A 1 102 ? 10.608 0.312 16.401 1.00 71.81 102 GLU A O 1
ATOM 834 N N . ILE A 1 103 ? 10.528 2.103 15.064 1.00 67.88 103 ILE A N 1
ATOM 835 C CA . ILE A 1 103 ? 11.786 1.799 14.360 1.00 67.88 103 ILE A CA 1
ATOM 836 C C . ILE A 1 103 ? 12.801 2.918 14.597 1.00 67.88 103 ILE A C 1
ATOM 838 O O . ILE A 1 103 ? 12.576 4.082 14.248 1.00 67.88 103 ILE A O 1
ATOM 842 N N . GLU A 1 104 ? 13.955 2.555 15.163 1.00 61.22 104 GLU A N 1
ATOM 843 C CA . GLU A 1 104 ? 15.092 3.464 15.310 1.00 61.22 104 GLU A CA 1
ATOM 844 C C . GLU A 1 104 ? 15.566 3.968 13.936 1.00 61.22 104 GLU A C 1
ATOM 846 O O . GLU A 1 104 ? 15.862 3.188 13.033 1.00 61.22 104 GLU A O 1
ATOM 851 N N . GLY A 1 105 ? 15.648 5.293 13.778 1.00 61.09 105 GLY A N 1
ATOM 852 C CA . GLY A 1 105 ? 16.016 5.946 12.513 1.00 61.09 105 GLY A CA 1
ATOM 853 C C . GLY A 1 105 ? 14.834 6.505 11.716 1.00 61.09 105 GLY A C 1
ATOM 854 O O . GLY A 1 105 ? 15.062 7.266 10.776 1.00 61.09 105 GLY A O 1
ATOM 855 N N . GLY A 1 106 ? 13.601 6.216 12.146 1.00 59.50 106 GLY A N 1
ATOM 856 C CA . GLY A 1 106 ? 12.374 6.675 11.501 1.00 59.50 106 GLY A CA 1
ATOM 857 C C . GLY A 1 106 ? 12.039 5.873 10.243 1.00 59.50 106 GLY A C 1
ATOM 858 O O . GLY A 1 106 ? 12.918 5.438 9.501 1.00 59.50 106 GLY A O 1
ATOM 859 N N . ILE A 1 107 ? 10.747 5.686 9.996 1.00 64.69 107 ILE A N 1
ATOM 860 C CA . ILE A 1 107 ? 10.234 5.116 8.747 1.00 64.69 107 ILE A CA 1
ATOM 861 C C . ILE A 1 107 ? 9.624 6.210 7.873 1.00 64.69 107 ILE A C 1
ATOM 863 O O . ILE A 1 107 ? 9.148 7.219 8.401 1.00 64.69 107 ILE A O 1
ATOM 867 N N . PRO A 1 108 ? 9.619 6.032 6.541 1.00 63.72 108 PRO A N 1
ATOM 868 C CA . PRO A 1 108 ? 8.805 6.858 5.661 1.00 63.72 108 PRO A CA 1
ATOM 869 C C . PRO A 1 108 ? 7.333 6.836 6.100 1.00 63.72 108 PRO A C 1
ATOM 871 O O . PRO A 1 108 ? 6.839 5.824 6.593 1.00 63.72 108 PRO A O 1
ATOM 874 N N . GLU A 1 109 ? 6.636 7.954 5.922 1.00 63.31 109 GLU A N 1
ATOM 875 C CA . GLU A 1 109 ? 5.218 8.091 6.268 1.00 63.31 109 GLU A CA 1
ATOM 876 C C . GLU A 1 109 ? 4.351 7.071 5.497 1.00 63.31 109 GLU A C 1
ATOM 878 O O . GLU A 1 109 ? 4.465 6.963 4.272 1.00 63.31 109 GLU A O 1
ATOM 883 N N . PHE A 1 110 ? 3.460 6.341 6.190 1.00 65.25 110 PHE A N 1
ATOM 884 C CA . PHE A 1 110 ? 2.464 5.479 5.530 1.00 65.25 110 PHE A CA 1
ATOM 885 C C . PHE A 1 110 ? 1.347 6.357 4.987 1.00 65.25 110 PHE A C 1
ATOM 887 O O . PHE A 1 110 ? 0.383 6.679 5.684 1.00 65.25 110 PHE A O 1
ATOM 894 N N . VAL A 1 111 ? 1.465 6.742 3.724 1.00 66.69 111 VAL A N 1
ATOM 895 C CA . VAL A 1 111 ? 0.415 7.500 3.048 1.00 66.69 111 VAL A CA 1
ATOM 896 C C . VAL A 1 111 ? -0.419 6.541 2.203 1.00 66.69 111 VAL A C 1
ATOM 898 O O . VAL A 1 111 ? 0.144 5.732 1.455 1.00 66.69 111 VAL A O 1
ATOM 901 N N . PRO A 1 112 ? -1.760 6.604 2.278 1.00 70.44 112 PRO A N 1
ATOM 902 C CA . PRO A 1 112 ? -2.586 5.904 1.312 1.00 70.44 112 PRO A CA 1
ATOM 903 C C . PRO A 1 112 ? -2.234 6.354 -0.103 1.00 70.44 112 PRO A C 1
ATOM 905 O O . PRO A 1 112 ? -2.289 7.539 -0.423 1.00 70.44 112 PRO A O 1
ATOM 908 N N . THR A 1 113 ? -1.858 5.398 -0.947 1.00 73.81 113 THR A N 1
ATOM 909 C CA . THR A 1 113 ? -1.516 5.667 -2.343 1.00 73.81 113 THR A CA 1
ATOM 910 C C . THR A 1 113 ? -2.576 5.083 -3.259 1.00 73.81 113 THR A C 1
ATOM 912 O O . THR A 1 113 ? -2.935 3.909 -3.150 1.00 73.81 113 THR A O 1
ATOM 915 N N . THR A 1 114 ? -3.064 5.911 -4.179 1.00 67.19 114 THR A N 1
ATOM 916 C CA . THR A 1 114 ? -3.922 5.472 -5.278 1.00 67.19 114 THR A CA 1
ATOM 917 C C . THR A 1 114 ? -3.096 4.671 -6.279 1.00 67.19 114 THR A C 1
ATOM 919 O O . THR A 1 114 ? -2.041 5.128 -6.727 1.00 67.19 114 THR A O 1
ATOM 922 N N . VAL A 1 115 ? -3.590 3.484 -6.616 1.00 67.19 115 VAL A N 1
ATOM 923 C CA . VAL A 1 115 ? -3.039 2.617 -7.665 1.00 67.19 115 VAL A CA 1
ATOM 924 C C . VAL A 1 115 ? -3.930 2.678 -8.905 1.00 67.19 115 VAL A C 1
ATOM 926 O O . VAL A 1 115 ? -4.841 3.501 -8.961 1.00 67.19 115 VAL A O 1
ATOM 929 N N . ASP A 1 116 ? -3.621 1.885 -9.930 1.00 63.91 116 ASP A N 1
ATOM 930 C CA . ASP A 1 116 ? -4.296 1.947 -11.228 1.00 63.91 116 ASP A CA 1
ATOM 931 C C . ASP A 1 116 ? -5.825 1.883 -11.071 1.00 63.91 116 ASP A C 1
ATOM 933 O O . ASP A 1 116 ? -6.343 1.051 -10.327 1.00 63.91 116 ASP A O 1
ATOM 937 N N . ALA A 1 117 ? -6.532 2.790 -11.751 1.00 60.28 117 ALA A N 1
ATOM 938 C CA . ALA A 1 117 ? -7.975 2.977 -11.607 1.00 60.28 117 ALA A CA 1
ATOM 939 C C . ALA A 1 117 ? -8.784 1.781 -12.128 1.00 60.28 117 ALA A C 1
ATOM 941 O O . ALA A 1 117 ? -9.939 1.618 -11.745 1.00 60.28 117 ALA A O 1
ATOM 942 N N . ASP A 1 118 ? -8.171 0.955 -12.979 1.00 64.94 118 ASP A N 1
ATOM 943 C CA . ASP A 1 118 ? -8.777 -0.263 -13.518 1.00 64.94 118 ASP A CA 1
ATOM 944 C C . ASP A 1 118 ? -8.635 -1.466 -12.565 1.00 64.94 118 ASP A C 1
ATOM 946 O O . ASP A 1 118 ? -9.058 -2.576 -12.889 1.00 64.94 118 ASP A O 1
ATOM 950 N N . MET A 1 119 ? -8.026 -1.276 -11.390 1.00 67.56 119 MET A N 1
ATOM 951 C CA . MET A 1 119 ? -8.001 -2.287 -10.339 1.00 67.56 119 MET A CA 1
ATOM 952 C C . MET A 1 119 ? -9.204 -2.113 -9.409 1.00 67.56 119 MET A C 1
ATOM 954 O O . MET A 1 119 ? -9.533 -0.995 -9.023 1.00 67.56 119 MET A O 1
ATOM 958 N N . ASP A 1 120 ? -9.779 -3.222 -8.934 1.00 73.56 120 ASP A N 1
ATOM 959 C CA . ASP A 1 120 ? -10.782 -3.243 -7.852 1.00 73.56 120 ASP A CA 1
ATOM 960 C C . ASP A 1 120 ? -10.159 -2.891 -6.475 1.00 73.56 120 ASP A C 1
ATOM 962 O O . ASP A 1 120 ? -10.414 -3.530 -5.446 1.00 73.56 120 ASP A O 1
ATOM 966 N N . ILE A 1 121 ? -9.287 -1.882 -6.448 1.00 76.75 121 ILE A N 1
ATOM 967 C CA . ILE A 1 121 ? -8.503 -1.419 -5.308 1.00 76.75 121 ILE A CA 1
ATOM 968 C C . ILE A 1 121 ? -8.786 0.064 -5.103 1.00 76.75 121 ILE A C 1
ATOM 970 O O . ILE A 1 121 ? -8.491 0.894 -5.955 1.00 76.75 121 ILE A O 1
ATOM 974 N N . LEU A 1 122 ? -9.308 0.403 -3.927 1.00 74.69 122 LEU A N 1
ATOM 975 C CA . LEU A 1 122 ? -9.553 1.783 -3.524 1.00 74.69 122 LEU A CA 1
ATOM 976 C C . LEU A 1 122 ? -8.240 2.518 -3.214 1.00 74.69 122 LEU A C 1
ATOM 978 O O . LEU A 1 122 ? -8.053 3.672 -3.590 1.00 74.69 122 LEU A O 1
ATOM 982 N N . SER A 1 123 ? -7.344 1.865 -2.473 1.00 82.19 123 SER A N 1
ATOM 983 C CA . SER A 1 123 ? -6.078 2.445 -2.016 1.00 82.19 123 SER A CA 1
ATOM 984 C C . SER A 1 123 ? -5.103 1.349 -1.603 1.00 82.19 123 SER A C 1
ATOM 986 O O . SER A 1 123 ? -5.511 0.237 -1.285 1.00 82.19 123 SER A O 1
ATOM 988 N N . VAL A 1 124 ? -3.815 1.670 -1.529 1.00 85.81 124 VAL A N 1
ATOM 989 C CA . VAL A 1 124 ? -2.807 0.830 -0.875 1.00 85.81 124 VAL A CA 1
ATOM 990 C C . VAL A 1 124 ? -2.331 1.511 0.402 1.00 85.81 124 VAL A C 1
ATOM 992 O O . VAL A 1 124 ? -1.959 2.685 0.374 1.00 85.81 124 VAL A O 1
ATOM 995 N N . VAL A 1 125 ? -2.333 0.781 1.518 1.00 87.44 125 VAL A N 1
ATOM 996 C CA . VAL A 1 125 ? -1.625 1.168 2.747 1.00 87.44 125 VAL A CA 1
ATOM 997 C C . VAL A 1 125 ? -0.133 0.972 2.475 1.00 87.44 125 VAL A C 1
ATOM 999 O O . VAL A 1 125 ? 0.372 -0.147 2.571 1.00 87.44 125 VAL A O 1
ATOM 1002 N N . CYS A 1 126 ? 0.542 2.031 2.024 1.00 86.81 126 CYS A N 1
ATOM 1003 C CA . CYS A 1 126 ? 1.927 1.975 1.556 1.00 86.81 126 CYS A CA 1
ATOM 1004 C C . CYS A 1 126 ? 2.906 1.847 2.726 1.00 86.81 126 CYS A C 1
ATOM 1006 O O . CYS A 1 126 ? 2.961 2.735 3.566 1.00 86.81 126 CYS A O 1
ATOM 1008 N N . ILE A 1 127 ? 3.703 0.778 2.731 1.00 86.12 127 ILE A N 1
ATOM 1009 C CA . ILE A 1 127 ? 4.732 0.470 3.736 1.00 86.12 127 ILE A CA 1
ATOM 1010 C C . ILE A 1 127 ? 6.120 0.895 3.270 1.00 86.12 127 ILE A C 1
ATOM 1012 O O . ILE A 1 127 ? 6.933 1.404 4.037 1.00 86.12 127 ILE A O 1
ATOM 1016 N N . HIS A 1 128 ? 6.416 0.636 2.002 1.00 85.50 128 HIS A N 1
ATOM 1017 C CA . HIS A 1 128 ? 7.737 0.842 1.432 1.00 85.50 128 HIS A CA 1
ATOM 1018 C C . HIS A 1 128 ? 7.602 1.212 -0.043 1.00 85.50 128 HIS A C 1
ATOM 1020 O O . HIS A 1 128 ? 6.653 0.789 -0.697 1.00 85.50 128 HIS A O 1
ATOM 1026 N N . SER A 1 129 ? 8.540 1.986 -0.583 1.00 84.38 129 SER A N 1
ATOM 1027 C CA . SER A 1 129 ? 8.562 2.339 -2.002 1.00 84.38 129 SER A CA 1
ATOM 1028 C C . SER A 1 129 ? 9.885 1.959 -2.644 1.00 84.38 129 SER A C 1
ATOM 1030 O O . SER A 1 129 ? 10.932 1.893 -1.995 1.00 84.38 129 SER A O 1
ATOM 1032 N N . SER A 1 130 ? 9.846 1.731 -3.950 1.00 79.31 130 SER A N 1
ATOM 1033 C CA . SER A 1 130 ? 11.020 1.351 -4.725 1.00 79.31 130 SER A CA 1
ATOM 1034 C C . SER A 1 130 ? 12.060 2.474 -4.815 1.00 79.31 130 SER A C 1
ATOM 1036 O O . SER A 1 130 ? 13.239 2.184 -5.004 1.00 79.3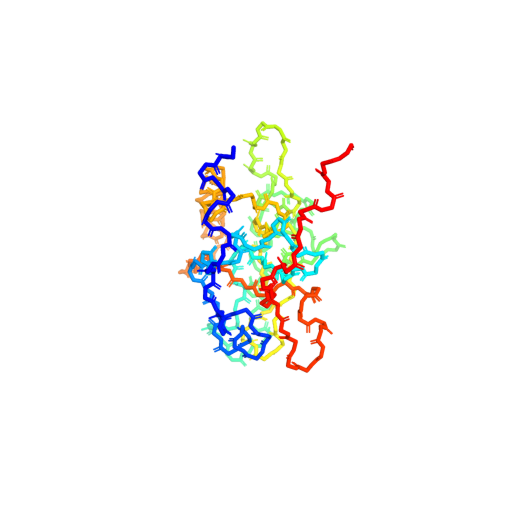1 130 SER A O 1
ATOM 1038 N N . HIS A 1 131 ? 11.664 3.737 -4.609 1.00 69.75 131 HIS A N 1
ATOM 1039 C CA . HIS A 1 131 ? 12.576 4.882 -4.491 1.00 69.75 131 HIS A CA 1
ATOM 1040 C C . HIS A 1 131 ? 13.544 4.776 -3.302 1.00 69.75 131 HIS A C 1
ATOM 1042 O O . HIS A 1 131 ? 14.609 5.392 -3.327 1.00 69.75 131 HIS A O 1
ATOM 1048 N N . ALA A 1 132 ? 13.203 3.991 -2.277 1.00 55.34 132 ALA A N 1
ATOM 1049 C CA . ALA A 1 132 ? 14.069 3.731 -1.130 1.00 55.34 132 ALA A CA 1
ATOM 1050 C C . ALA A 1 132 ? 14.874 2.420 -1.258 1.00 55.34 132 ALA A C 1
ATOM 1052 O O . ALA A 1 132 ? 15.729 2.145 -0.413 1.00 55.34 132 ALA A O 1
ATOM 1053 N N . ALA A 1 133 ? 14.630 1.604 -2.290 1.00 55.72 133 ALA A N 1
ATOM 1054 C CA . ALA A 1 133 ? 15.202 0.267 -2.398 1.00 55.72 133 ALA A CA 1
ATOM 1055 C C . ALA A 1 133 ? 16.522 0.266 -3.191 1.00 55.72 133 ALA A C 1
ATOM 1057 O O . ALA A 1 133 ? 16.546 0.401 -4.413 1.00 55.72 133 ALA A O 1
ATOM 1058 N N . GLN A 1 134 ? 17.640 0.069 -2.487 1.00 57.84 134 GLN A N 1
ATOM 1059 C CA . GLN A 1 134 ? 18.966 -0.154 -3.093 1.00 57.84 134 GLN A CA 1
ATOM 1060 C C . GLN A 1 134 ? 19.207 -1.624 -3.486 1.00 57.84 134 GLN A C 1
ATOM 1062 O O . GLN A 1 134 ? 20.224 -1.941 -4.099 1.00 57.84 134 GLN A O 1
ATOM 1067 N N . SER A 1 135 ? 18.298 -2.522 -3.100 1.00 66.50 135 SER A N 1
ATOM 1068 C CA . SER A 1 135 ? 18.410 -3.976 -3.229 1.00 66.50 135 SER A CA 1
ATOM 1069 C C . SER A 1 135 ? 17.056 -4.578 -3.618 1.00 66.50 135 SER A C 1
ATOM 1071 O O . SER A 1 135 ? 16.032 -4.020 -3.217 1.00 66.50 135 SER A O 1
ATOM 1073 N N . PRO A 1 136 ? 17.030 -5.714 -4.349 1.00 67.38 136 PRO A N 1
ATOM 1074 C CA . PRO A 1 136 ? 15.812 -6.501 -4.551 1.00 67.38 136 PRO A CA 1
ATOM 1075 C C . PRO A 1 136 ? 15.219 -7.053 -3.255 1.00 67.38 136 PRO A C 1
ATOM 1077 O O . PRO A 1 136 ? 14.036 -7.388 -3.203 1.00 67.38 136 PRO A O 1
ATOM 1080 N N . GLU A 1 137 ? 16.038 -7.155 -2.211 1.00 73.94 137 GLU A N 1
ATOM 1081 C CA . GLU A 1 137 ? 15.605 -7.577 -0.890 1.00 73.94 137 GLU A CA 1
ATOM 1082 C C . GLU A 1 137 ? 14.975 -6.399 -0.145 1.00 73.94 137 GLU A C 1
ATOM 1084 O O . GLU A 1 137 ? 15.563 -5.319 -0.034 1.00 73.94 137 GLU A O 1
ATOM 1089 N N . GLN A 1 138 ? 13.776 -6.623 0.393 1.00 76.56 138 GLN A N 1
ATOM 1090 C CA . GLN A 1 138 ? 13.138 -5.667 1.289 1.00 76.56 138 GLN A CA 1
ATOM 1091 C C . GLN A 1 138 ? 13.988 -5.504 2.557 1.00 76.56 138 GLN A C 1
ATOM 1093 O O . GLN A 1 138 ? 14.490 -6.504 3.080 1.00 76.56 138 GLN A O 1
ATOM 1098 N N . PRO A 1 139 ? 14.143 -4.277 3.085 1.00 80.81 139 PRO A N 1
ATOM 1099 C CA . PRO A 1 139 ? 14.756 -4.081 4.392 1.00 80.81 139 PRO A CA 1
ATOM 1100 C C . PRO A 1 139 ? 14.065 -4.936 5.461 1.00 80.81 139 PRO A C 1
ATOM 1102 O O . PRO A 1 139 ? 12.842 -5.054 5.443 1.00 80.81 139 PRO A O 1
ATOM 1105 N N . LEU A 1 140 ? 14.824 -5.480 6.417 1.00 83.38 140 LEU A N 1
ATOM 1106 C CA . LEU A 1 140 ? 14.275 -6.353 7.470 1.00 83.38 140 LEU A CA 1
ATOM 1107 C C . LEU A 1 140 ? 13.103 -5.705 8.221 1.00 83.38 140 LEU A C 1
ATOM 1109 O O . LEU A 1 140 ? 12.091 -6.358 8.449 1.00 83.38 140 LEU A O 1
ATOM 1113 N N . TRP A 1 141 ? 13.193 -4.398 8.480 1.00 84.62 141 TRP A N 1
ATOM 1114 C CA . TRP A 1 141 ? 12.139 -3.641 9.155 1.00 84.62 141 TRP A CA 1
ATOM 1115 C C . TRP A 1 141 ? 10.793 -3.672 8.416 1.00 84.62 141 TRP A C 1
ATOM 1117 O O . TRP A 1 141 ? 9.748 -3.528 9.040 1.00 84.62 141 TRP A O 1
ATOM 1127 N N . VAL A 1 142 ? 10.785 -3.871 7.091 1.00 86.94 142 VAL A N 1
ATOM 1128 C CA . VAL A 1 142 ? 9.541 -3.981 6.313 1.00 86.94 142 VAL A CA 1
ATOM 1129 C C . VAL A 1 142 ? 8.745 -5.204 6.757 1.00 86.94 142 VAL A C 1
ATOM 1131 O O . VAL A 1 142 ? 7.520 -5.138 6.790 1.00 86.94 142 VAL A O 1
ATOM 1134 N N . GLN A 1 143 ? 9.414 -6.304 7.112 1.00 88.19 143 GLN A N 1
ATOM 1135 C CA . GLN A 1 143 ? 8.741 -7.514 7.587 1.00 88.19 143 GLN A CA 1
ATOM 1136 C C . GLN A 1 143 ? 8.100 -7.281 8.956 1.00 88.19 143 GLN A C 1
ATOM 1138 O O . GLN A 1 143 ? 6.918 -7.577 9.113 1.00 88.19 143 GLN A O 1
ATOM 1143 N N . ASP A 1 144 ? 8.825 -6.651 9.882 1.00 87.50 144 ASP A N 1
ATOM 1144 C CA . ASP A 1 144 ? 8.306 -6.310 11.213 1.00 87.50 144 ASP A CA 1
ATOM 1145 C C . ASP A 1 144 ? 7.051 -5.426 11.107 1.00 87.50 144 ASP A C 1
ATOM 1147 O O . ASP A 1 144 ? 6.023 -5.677 11.736 1.00 87.50 144 ASP A O 1
ATOM 1151 N N . VAL A 1 145 ? 7.092 -4.421 10.228 1.00 88.62 145 VAL A N 1
ATOM 1152 C CA . VAL A 1 145 ? 5.941 -3.551 9.957 1.00 88.62 145 VAL A CA 1
ATOM 1153 C C . VAL A 1 145 ? 4.772 -4.310 9.342 1.00 88.62 145 VAL A C 1
ATOM 1155 O O . VAL A 1 145 ? 3.623 -4.038 9.681 1.00 88.62 145 VAL A O 1
ATOM 1158 N N . VAL A 1 146 ? 5.037 -5.234 8.417 1.00 91.25 146 VAL A N 1
ATOM 1159 C CA . VAL A 1 146 ? 3.997 -6.063 7.795 1.00 91.25 146 VAL A CA 1
ATOM 1160 C C . VAL A 1 146 ? 3.277 -6.903 8.846 1.00 91.25 146 VAL A C 1
ATOM 1162 O O . VAL A 1 146 ? 2.055 -7.016 8.777 1.00 91.25 146 VAL A O 1
ATOM 1165 N N . GLU A 1 147 ? 4.001 -7.471 9.809 1.00 91.81 147 GLU A N 1
ATOM 1166 C CA . GLU A 1 147 ? 3.409 -8.251 10.898 1.00 91.81 147 GLU A CA 1
ATOM 1167 C C . GLU A 1 147 ? 2.535 -7.375 11.804 1.00 91.81 147 GLU A C 1
ATOM 1169 O O . GLU A 1 147 ? 1.357 -7.689 11.990 1.00 91.81 147 GLU A O 1
ATOM 1174 N N . ILE A 1 148 ? 3.055 -6.226 12.251 1.00 91.19 148 ILE A N 1
ATOM 1175 C CA . ILE A 1 148 ? 2.307 -5.252 13.066 1.00 91.19 148 ILE A CA 1
ATOM 1176 C C . ILE A 1 148 ? 1.042 -4.781 12.335 1.00 91.19 148 ILE A C 1
ATOM 1178 O O . ILE A 1 148 ? -0.054 -4.764 12.893 1.00 91.19 148 ILE A O 1
ATOM 1182 N N . ALA A 1 149 ? 1.169 -4.418 11.059 1.00 91.38 149 ALA A N 1
ATOM 1183 C CA . ALA A 1 149 ? 0.046 -3.956 10.256 1.00 91.38 149 ALA A CA 1
ATOM 1184 C C . ALA A 1 149 ? -1.017 -5.050 10.072 1.00 91.38 149 ALA A C 1
ATOM 1186 O O . ALA A 1 149 ? -2.207 -4.745 10.141 1.00 91.38 149 ALA A O 1
ATOM 1187 N N . LYS A 1 150 ? -0.620 -6.316 9.870 1.00 92.38 150 LYS A N 1
ATOM 1188 C CA . LYS A 1 150 ? -1.568 -7.441 9.783 1.00 92.38 150 LYS A CA 1
ATOM 1189 C C . LYS A 1 150 ? -2.348 -7.626 11.074 1.00 92.38 150 LYS A C 1
ATOM 1191 O O . LYS A 1 150 ? -3.563 -7.799 11.012 1.00 92.38 150 LYS A O 1
ATOM 1196 N N . GLU A 1 151 ? -1.664 -7.582 12.214 1.00 93.00 151 GLU A N 1
ATOM 1197 C CA . GLU A 1 151 ? -2.293 -7.706 13.528 1.00 93.00 151 GLU A CA 1
ATOM 1198 C C . GLU A 1 151 ? -3.319 -6.588 13.741 1.00 93.00 151 GLU A C 1
ATOM 1200 O O . GLU A 1 151 ? -4.499 -6.872 13.943 1.00 93.00 151 GLU A O 1
ATOM 1205 N N . ILE A 1 152 ? -2.914 -5.329 13.543 1.00 93.00 152 ILE A N 1
ATOM 1206 C CA . ILE A 1 152 ? -3.795 -4.162 13.688 1.00 93.00 152 ILE A CA 1
ATOM 1207 C C . ILE A 1 152 ? -5.000 -4.244 12.745 1.00 93.00 152 ILE A C 1
ATOM 1209 O O . ILE A 1 152 ? -6.135 -4.019 13.163 1.00 93.00 152 ILE A O 1
ATOM 1213 N N . LEU A 1 153 ? -4.793 -4.565 11.463 1.00 91.38 153 LEU A N 1
ATOM 1214 C CA . LEU A 1 153 ? -5.898 -4.684 10.506 1.00 91.38 153 LEU A CA 1
ATOM 1215 C C . LEU A 1 153 ? -6.890 -5.774 10.939 1.00 91.38 153 LEU A C 1
ATOM 1217 O O . LEU A 1 153 ? -8.102 -5.550 10.876 1.00 91.38 153 LEU A O 1
ATOM 1221 N N . GLY A 1 154 ? -6.391 -6.907 11.441 1.00 91.44 154 GLY A N 1
ATOM 1222 C CA . GLY A 1 154 ? -7.210 -7.974 12.011 1.00 91.44 154 GLY A CA 1
ATOM 1223 C C . GLY A 1 154 ? -8.007 -7.522 13.240 1.00 91.44 154 GLY A C 1
ATOM 1224 O O . GLY A 1 154 ? -9.218 -7.737 13.300 1.00 91.44 154 GLY A O 1
ATOM 1225 N N . GLU A 1 155 ? -7.372 -6.827 14.186 1.00 93.00 155 GLU A N 1
ATOM 1226 C CA . GLU A 1 155 ? -8.019 -6.299 15.398 1.00 93.00 155 GLU A CA 1
ATOM 1227 C C . GLU A 1 155 ? -9.126 -5.283 15.085 1.00 93.00 155 GLU A C 1
ATOM 1229 O O . GLU A 1 155 ? -10.206 -5.298 15.689 1.00 93.00 155 GLU A O 1
ATOM 1234 N N . LEU A 1 156 ? -8.905 -4.427 14.085 1.00 91.56 156 LEU A N 1
ATOM 1235 C CA . LEU A 1 156 ? -9.908 -3.472 13.614 1.00 91.56 156 LEU A CA 1
ATOM 1236 C C . LEU A 1 156 ? -11.067 -4.166 12.868 1.00 91.56 156 LEU A C 1
ATOM 1238 O O . LEU A 1 156 ? -12.138 -3.580 12.681 1.00 91.56 156 LEU A O 1
ATOM 1242 N N . GLY A 1 157 ? -10.937 -5.453 12.545 1.00 88.38 157 GLY A N 1
ATOM 1243 C CA . GLY A 1 157 ? -11.998 -6.284 11.980 1.00 88.38 157 GLY A CA 1
ATOM 1244 C C . GLY A 1 157 ? -11.914 -6.460 10.470 1.00 88.38 157 GLY A C 1
ATOM 1245 O O . GLY A 1 157 ? -12.946 -6.643 9.828 1.00 88.38 157 GLY A O 1
ATOM 1246 N N . TRP A 1 158 ? -10.715 -6.384 9.899 1.00 87.31 158 TRP A N 1
ATOM 1247 C CA . TRP A 1 158 ? -10.467 -6.899 8.560 1.00 87.31 158 TRP A CA 1
ATOM 1248 C C . TRP A 1 158 ? -10.386 -8.428 8.628 1.00 87.31 158 TRP A C 1
ATOM 1250 O O . TRP A 1 158 ? -9.465 -8.983 9.228 1.00 87.31 158 TRP A O 1
ATOM 1260 N N . THR A 1 159 ? -11.367 -9.112 8.041 1.00 81.62 159 THR A N 1
ATOM 1261 C CA . THR A 1 159 ? -11.367 -10.580 7.970 1.00 81.62 159 THR A CA 1
ATOM 1262 C C . THR A 1 159 ? -10.500 -10.983 6.779 1.00 81.62 159 THR A C 1
ATOM 1264 O O . THR A 1 159 ? -10.615 -10.377 5.724 1.00 81.62 159 THR A O 1
ATOM 1267 N N . ASP A 1 160 ? -9.574 -11.928 6.951 1.00 84.06 160 ASP A N 1
ATOM 1268 C CA . ASP A 1 160 ? -8.632 -12.350 5.900 1.00 84.06 160 ASP A CA 1
ATOM 1269 C C . ASP A 1 160 ? -7.775 -11.205 5.319 1.00 84.06 160 ASP A C 1
ATOM 1271 O O . ASP A 1 160 ? -7.811 -10.894 4.126 1.00 84.06 160 ASP A O 1
ATOM 1275 N N . VAL A 1 161 ? -6.965 -10.573 6.181 1.00 86.81 161 VAL A N 1
ATOM 1276 C CA . VAL A 1 161 ? -6.019 -9.515 5.781 1.00 86.81 161 VAL A CA 1
ATOM 1277 C C . VAL A 1 161 ? -5.162 -9.986 4.591 1.00 86.81 161 VAL A C 1
ATOM 1279 O O . VAL A 1 161 ? -4.453 -10.990 4.712 1.00 86.81 161 VAL A O 1
ATOM 1282 N N . PRO A 1 162 ? -5.189 -9.283 3.440 1.00 86.44 162 PRO A N 1
ATOM 1283 C CA . PRO A 1 162 ? -4.459 -9.710 2.255 1.00 86.44 162 PRO A CA 1
ATOM 1284 C C . PRO A 1 162 ? -2.947 -9.675 2.484 1.00 86.44 162 PRO A C 1
ATOM 1286 O O . PRO A 1 162 ? -2.428 -8.857 3.237 1.00 86.44 162 PRO A O 1
ATOM 1289 N N . GLU A 1 163 ? -2.208 -10.518 1.767 1.00 91.00 163 GLU A N 1
ATOM 1290 C CA . GLU A 1 163 ? -0.752 -10.391 1.734 1.00 91.00 163 GLU A CA 1
ATOM 1291 C C . GLU A 1 163 ? -0.343 -9.069 1.061 1.00 91.00 163 GLU A C 1
ATOM 1293 O O . GLU A 1 163 ? -0.911 -8.716 0.016 1.00 91.00 163 GLU A O 1
ATOM 1298 N N . PRO A 1 164 ? 0.657 -8.351 1.602 1.00 91.25 164 PRO A N 1
ATOM 1299 C CA . PRO A 1 164 ? 1.179 -7.160 0.958 1.00 91.25 164 PRO A CA 1
ATOM 1300 C C . PRO A 1 164 ? 1.840 -7.526 -0.374 1.00 91.25 164 PRO A C 1
ATOM 1302 O O . PRO A 1 164 ? 2.422 -8.603 -0.549 1.00 91.25 164 PRO A O 1
ATOM 1305 N N . LYS A 1 165 ? 1.717 -6.628 -1.347 1.00 92.69 165 LYS A N 1
ATOM 1306 C CA . LYS A 1 165 ? 2.256 -6.793 -2.701 1.00 92.69 165 LYS A CA 1
ATOM 1307 C C . LYS A 1 165 ? 2.827 -5.475 -3.200 1.00 92.69 165 LYS A C 1
ATOM 1309 O O . LYS A 1 165 ? 2.586 -4.423 -2.614 1.00 92.69 165 LYS A O 1
ATOM 1314 N N . TRP A 1 166 ? 3.567 -5.549 -4.296 1.00 90.94 166 TRP A N 1
ATOM 1315 C CA . TRP A 1 166 ? 4.017 -4.396 -5.058 1.00 90.94 166 TRP A CA 1
ATOM 1316 C C . TRP A 1 166 ? 2.956 -3.961 -6.068 1.00 90.94 166 TRP A C 1
ATOM 1318 O O . TRP A 1 166 ? 2.396 -4.789 -6.790 1.00 90.94 166 TRP A O 1
ATOM 1328 N N . TYR A 1 167 ? 2.733 -2.656 -6.147 1.00 90.12 167 TYR A N 1
ATOM 1329 C CA . TYR A 1 167 ? 1.828 -1.983 -7.072 1.00 90.12 167 TYR A CA 1
ATOM 1330 C C . TYR A 1 167 ? 2.581 -0.869 -7.787 1.00 90.12 167 TYR A C 1
ATOM 1332 O O . TYR A 1 167 ? 3.570 -0.357 -7.261 1.00 90.12 167 TYR A O 1
ATOM 1340 N N . ILE A 1 168 ? 2.116 -0.472 -8.970 1.00 88.62 168 ILE A N 1
ATOM 1341 C CA . ILE A 1 168 ? 2.686 0.690 -9.656 1.00 88.62 168 ILE A CA 1
ATOM 1342 C C . ILE A 1 168 ? 2.335 1.950 -8.853 1.00 88.62 168 ILE A C 1
ATOM 1344 O O . ILE A 1 168 ? 1.178 2.157 -8.484 1.00 88.62 168 ILE A O 1
ATOM 1348 N N . GLY A 1 169 ? 3.334 2.787 -8.579 1.00 85.94 169 GLY A N 1
ATOM 1349 C CA . GLY A 1 169 ? 3.162 4.066 -7.902 1.00 85.94 169 GLY A CA 1
ATOM 1350 C C . GLY A 1 169 ? 2.445 5.097 -8.777 1.00 85.94 169 GLY A C 1
ATOM 1351 O O . GLY A 1 169 ? 2.490 5.055 -10.011 1.00 85.94 169 GLY A O 1
ATOM 1352 N N . SER A 1 170 ? 1.794 6.068 -8.138 1.00 81.62 170 SER A N 1
ATOM 1353 C CA . SER A 1 170 ? 0.975 7.088 -8.811 1.00 81.62 170 SER A CA 1
ATOM 1354 C C . SER A 1 170 ? 1.757 7.920 -9.835 1.00 81.62 170 SER A C 1
ATOM 1356 O O . SER A 1 170 ? 1.227 8.261 -10.893 1.00 81.62 170 SER A O 1
ATOM 1358 N N . SER A 1 171 ? 3.035 8.196 -9.560 1.00 82.06 171 SER A N 1
ATOM 1359 C CA . SER A 1 171 ? 3.934 8.934 -10.456 1.00 82.06 171 SER A CA 1
ATOM 1360 C C . SER A 1 171 ? 4.136 8.216 -11.797 1.00 82.06 171 SER A C 1
ATOM 1362 O O . SER A 1 171 ? 4.117 8.847 -12.852 1.00 82.06 171 SER A O 1
ATOM 1364 N N . THR A 1 172 ? 4.246 6.888 -11.763 1.00 84.75 172 THR A N 1
ATOM 1365 C CA . THR A 1 172 ? 4.418 6.028 -12.944 1.00 84.75 172 THR A CA 1
ATOM 1366 C C . THR A 1 172 ? 3.093 5.763 -13.640 1.00 84.75 172 THR A C 1
ATOM 1368 O O . THR A 1 172 ? 3.023 5.744 -14.866 1.00 84.75 172 THR A O 1
ATOM 1371 N N . LEU A 1 173 ? 2.002 5.647 -12.881 1.00 81.75 173 LEU A N 1
ATOM 1372 C CA . LEU A 1 173 ? 0.656 5.534 -13.445 1.00 81.75 173 LEU A CA 1
ATOM 1373 C C . LEU A 1 173 ? 0.226 6.780 -14.222 1.00 81.75 173 LEU A C 1
ATOM 1375 O O . LEU A 1 173 ? -0.493 6.653 -15.214 1.00 81.75 173 LEU A O 1
ATOM 1379 N N . ALA A 1 174 ? 0.677 7.966 -13.802 1.00 82.00 174 ALA A N 1
ATOM 1380 C CA . ALA A 1 174 ? 0.402 9.224 -14.491 1.00 82.00 174 ALA A CA 1
ATOM 1381 C C . ALA A 1 174 ? 1.037 9.296 -15.894 1.00 82.00 174 ALA A C 1
ATOM 1383 O O . ALA A 1 174 ? 0.593 10.092 -16.731 1.00 82.00 174 ALA A O 1
ATOM 1384 N N . CYS A 1 175 ? 2.039 8.459 -16.183 1.00 81.69 175 CYS A N 1
ATOM 1385 C CA . CYS A 1 175 ? 2.603 8.328 -17.520 1.00 81.69 175 CYS A CA 1
ATOM 1386 C C . CYS A 1 175 ? 1.557 7.727 -18.482 1.00 81.69 175 CYS A C 1
ATOM 1388 O O . CYS A 1 175 ? 0.894 6.720 -18.211 1.00 81.69 175 CYS A O 1
ATOM 1390 N N . LYS A 1 176 ? 1.383 8.366 -19.643 1.00 73.12 176 LYS A N 1
ATOM 1391 C CA . LYS A 1 176 ? 0.478 7.899 -20.704 1.00 73.12 176 LYS A CA 1
ATOM 1392 C C . LYS A 1 176 ? 1.268 7.119 -21.756 1.00 73.12 176 LYS A C 1
ATOM 1394 O O . LYS A 1 176 ? 2.382 7.502 -22.083 1.00 73.12 176 LYS A O 1
ATOM 1399 N N . GLY A 1 177 ? 0.653 6.099 -22.356 1.00 72.31 177 GLY A N 1
ATOM 1400 C CA . GLY A 1 177 ? 1.210 5.381 -23.511 1.00 72.31 177 GLY A CA 1
ATOM 1401 C C . GLY A 1 177 ? 1.998 4.111 -23.169 1.00 72.31 177 GLY A C 1
ATOM 1402 O O . GLY A 1 177 ? 1.750 3.479 -22.144 1.00 72.31 177 GLY A O 1
ATOM 1403 N N . ASN A 1 178 ? 2.917 3.734 -24.065 1.00 80.25 178 ASN A N 1
ATOM 1404 C CA . ASN A 1 178 ? 3.739 2.519 -23.989 1.00 80.25 178 ASN A CA 1
ATOM 1405 C C . ASN A 1 178 ? 5.140 2.831 -23.449 1.00 80.25 178 ASN A C 1
ATOM 1407 O O . ASN A 1 178 ? 6.128 2.439 -24.065 1.00 80.25 178 ASN A O 1
ATOM 1411 N N . GLU A 1 179 ? 5.211 3.599 -22.359 1.00 83.06 179 GLU A N 1
ATOM 1412 C CA . GLU A 1 179 ? 6.491 4.015 -21.780 1.00 83.06 179 GLU A CA 1
ATOM 1413 C C . GLU A 1 179 ? 7.374 2.796 -21.511 1.00 83.06 179 GLU A C 1
ATOM 1415 O O . GLU A 1 179 ? 6.899 1.759 -21.036 1.00 83.06 179 GLU A O 1
ATOM 1420 N N . ASP A 1 180 ? 8.650 2.925 -21.849 1.00 82.31 180 ASP A N 1
ATOM 1421 C CA . ASP A 1 180 ? 9.618 1.849 -21.758 1.00 82.31 180 ASP A CA 1
ATOM 1422 C C . ASP A 1 180 ? 10.728 2.243 -20.794 1.00 82.31 180 ASP A C 1
ATOM 1424 O O . ASP A 1 180 ? 11.553 3.107 -21.090 1.00 82.31 180 ASP A O 1
ATOM 1428 N N . TYR A 1 181 ? 10.727 1.608 -19.626 1.00 79.94 181 TYR A N 1
ATOM 1429 C CA . TYR A 1 181 ? 11.703 1.870 -18.580 1.00 79.94 181 TYR A CA 1
ATOM 1430 C C . TYR A 1 181 ? 12.907 0.923 -18.645 1.00 79.94 181 TYR A C 1
ATOM 1432 O O . TYR A 1 181 ? 13.721 0.885 -17.718 1.00 79.94 181 TYR A O 1
ATOM 1440 N N . ASN A 1 182 ? 13.048 0.143 -19.720 1.00 75.50 182 ASN A N 1
ATOM 1441 C CA . ASN A 1 182 ? 14.263 -0.620 -19.947 1.00 75.50 182 ASN A CA 1
ATOM 1442 C C . ASN A 1 182 ? 15.434 0.333 -20.179 1.00 75.50 182 ASN A C 1
ATOM 1444 O O . ASN A 1 182 ? 15.425 1.138 -21.107 1.00 75.50 182 ASN A O 1
ATOM 1448 N N . VAL A 1 183 ? 16.478 0.218 -19.356 1.00 64.69 183 VAL A N 1
ATOM 1449 C CA . VAL A 1 183 ? 17.735 0.930 -19.599 1.00 64.69 183 VAL A CA 1
ATOM 1450 C C . VAL A 1 183 ? 18.347 0.362 -20.882 1.00 64.69 183 VAL A C 1
ATOM 1452 O O . VAL A 1 183 ? 18.704 -0.820 -20.901 1.00 64.69 183 VAL A O 1
ATOM 1455 N N . PRO A 1 184 ? 18.498 1.145 -21.967 1.00 52.09 184 PRO A N 1
ATOM 1456 C CA . PRO A 1 184 ? 19.340 0.701 -23.061 1.00 52.09 184 PRO A CA 1
ATOM 1457 C C . PRO A 1 184 ? 20.771 0.582 -22.521 1.00 52.09 184 PRO A C 1
ATOM 1459 O O . PRO A 1 184 ? 21.186 1.427 -21.722 1.00 52.09 184 PRO A O 1
ATOM 1462 N N . PRO A 1 185 ? 21.554 -0.431 -22.934 1.00 46.34 185 PRO A N 1
ATOM 1463 C CA . PRO A 1 185 ? 22.948 -0.525 -22.527 1.00 46.34 185 PRO A CA 1
ATOM 1464 C C . PRO A 1 185 ? 23.636 0.806 -22.836 1.00 46.34 185 PRO A C 1
ATOM 1466 O O . PRO A 1 185 ? 23.637 1.255 -23.984 1.00 46.34 185 PRO A O 1
ATOM 1469 N N . VAL A 1 186 ? 24.189 1.462 -21.812 1.00 49.41 186 VAL A N 1
ATOM 1470 C CA . VAL A 1 186 ? 24.925 2.712 -21.999 1.00 49.41 186 VAL A CA 1
ATOM 1471 C C . VAL A 1 186 ? 26.143 2.381 -22.856 1.00 49.41 186 VAL A C 1
ATOM 1473 O O . VAL A 1 186 ? 27.129 1.816 -22.385 1.00 49.41 186 VAL A O 1
ATOM 1476 N N . SER A 1 187 ? 26.089 2.699 -24.147 1.00 43.00 187 SER A N 1
ATOM 1477 C CA . SER A 1 187 ? 27.265 2.680 -25.007 1.00 43.00 187 SER A CA 1
ATOM 1478 C C . SER A 1 187 ? 28.114 3.904 -24.671 1.00 43.00 187 SER A C 1
ATOM 1480 O O . SER A 1 187 ? 28.049 4.929 -25.344 1.00 43.00 187 SER A O 1
ATOM 1482 N N . GLY A 1 188 ? 28.870 3.813 -23.579 1.00 48.81 188 GLY A N 1
ATOM 1483 C CA . GLY A 1 188 ? 29.773 4.863 -23.121 1.00 48.81 188 GLY A CA 1
ATOM 1484 C C . GLY A 1 188 ? 30.267 4.622 -21.693 1.00 48.81 188 GLY A C 1
ATOM 1485 O O . GLY A 1 188 ? 29.586 3.956 -20.914 1.00 48.81 188 GLY A O 1
ATOM 1486 N N . PRO A 1 189 ? 31.462 5.120 -21.332 1.00 42.19 189 PRO A N 1
ATOM 1487 C CA . PRO A 1 189 ? 31.933 5.065 -19.954 1.00 42.19 189 PRO A CA 1
ATOM 1488 C C . PRO A 1 189 ? 31.000 5.879 -19.033 1.00 42.19 189 PRO A C 1
ATOM 1490 O O . PRO A 1 189 ? 30.432 6.879 -19.477 1.00 42.19 189 PRO A O 1
ATOM 1493 N N . PRO A 1 190 ? 30.833 5.473 -17.760 1.00 42.78 190 PRO A N 1
ATOM 1494 C CA . PRO A 1 190 ? 29.944 6.149 -16.818 1.00 42.78 190 PRO A CA 1
ATOM 1495 C C . PRO A 1 190 ? 30.345 7.627 -16.639 1.00 42.78 190 PRO A C 1
ATOM 1497 O O . PRO A 1 190 ? 31.536 7.912 -16.499 1.00 42.78 190 PRO A O 1
ATOM 1500 N N . PRO A 1 191 ? 29.384 8.572 -16.598 1.00 42.53 191 PRO A N 1
ATOM 1501 C CA . PRO A 1 191 ? 29.664 10.012 -16.576 1.00 42.53 191 PRO A CA 1
ATOM 1502 C C . PRO A 1 191 ? 30.237 10.547 -15.252 1.00 42.53 191 PRO A C 1
ATOM 1504 O O . PRO A 1 191 ? 30.484 11.744 -15.141 1.00 42.53 191 PRO A O 1
ATOM 1507 N N . TYR A 1 192 ? 30.498 9.690 -14.263 1.00 43.69 192 TYR A N 1
ATOM 1508 C CA . TYR A 1 192 ? 31.005 10.096 -12.950 1.00 43.69 192 TYR A CA 1
ATOM 1509 C C . TYR A 1 192 ? 32.244 9.293 -12.548 1.00 43.69 192 TYR A C 1
ATOM 1511 O O . TYR A 1 192 ? 32.227 8.513 -11.601 1.00 43.69 192 TYR A O 1
ATOM 1519 N N . LEU A 1 193 ? 33.328 9.488 -13.299 1.00 36.97 193 LEU A N 1
ATOM 1520 C CA . LEU A 1 193 ?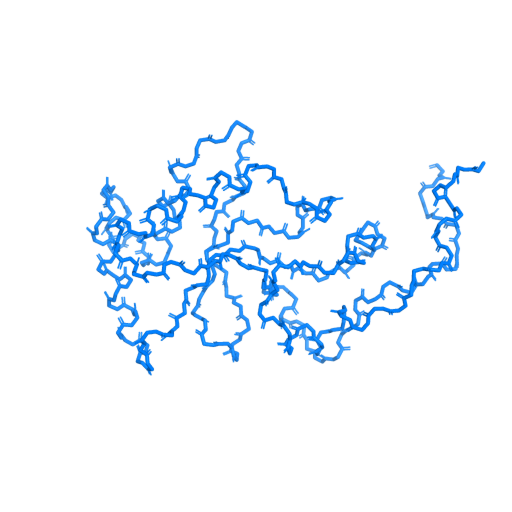 34.703 9.233 -12.863 1.00 36.97 193 LEU A CA 1
ATOM 1521 C C . LEU A 1 193 ? 35.611 10.342 -13.424 1.00 36.97 193 LEU A C 1
ATOM 1523 O O . LEU A 1 193 ? 36.423 10.095 -14.313 1.00 36.97 193 LEU A O 1
ATOM 1527 N N . TYR A 1 194 ? 35.438 11.562 -12.913 1.00 37.47 194 TYR A N 1
ATOM 1528 C CA . TYR A 1 194 ? 36.444 12.627 -12.926 1.00 37.47 194 TYR A CA 1
ATOM 1529 C C . TYR A 1 194 ? 36.415 13.361 -11.591 1.00 37.47 194 TYR A C 1
ATOM 1531 O O . TYR A 1 194 ? 35.293 13.671 -11.130 1.00 37.47 194 TYR A O 1
#

Secondary structure (DSSP, 8-state):
--HHHHTTT-PPP-GGGBHHHHHHHPSBSS--HHHHHHHTT-SSPPPEEEEEEEESTT-S-HHHHHHHHHHHHHH-S-HHHH-TTTS-HHHHHHHHHHHH---TT------EE---T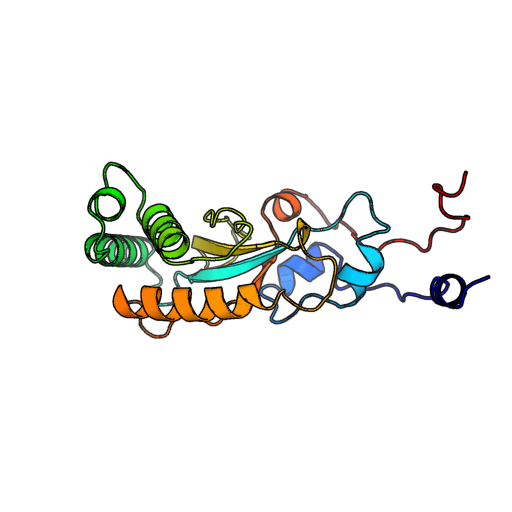TSSEEEEEEEEEGGG-SSSSPPHHHHHHHHHHHHHHHHHT-TTPPPPEEEE-HHHHT--S--B-------S--S---

Radius of gyration: 19.26 Å; chains: 1; bounding box: 60×27×46 Å

Foldseek 3Di:
DDPVVVVLPDPDADPCQWLVNQVVDPWAAFRDQLLLVCVVPDPDGFKKFKFFFLFCVVDPDPVVSQVLLLLLQCLLPDPQLVDCVNDRSLLSLLVSLLVPQDDPPDAPRQDWFDADPPGRTPTGRGRDMPVPDNGSDDDPSSVVSQVSSQVSCVSSPDDCGDRITMTGGPVNNPDDDGDGNGDDRPPDDDPPDD